Protein AF-A0A2D6TZS9-F1 (afdb_monomer_lite)

Radius of gyration: 19.13 Å; chains: 1; bounding box: 48×36×56 Å

Structure (mmCIF, N/CA/C/O backbone):
data_AF-A0A2D6TZS9-F1
#
_entry.id   AF-A0A2D6TZS9-F1
#
loop_
_atom_site.group_PDB
_atom_site.id
_atom_site.type_symbol
_atom_site.label_atom_id
_atom_site.label_alt_id
_atom_site.label_comp_id
_atom_site.label_asym_id
_atom_site.label_entity_id
_atom_site.label_seq_id
_atom_site.pdbx_PDB_ins_code
_atom_site.Cartn_x
_atom_site.Cartn_y
_atom_site.Cartn_z
_atom_site.occupancy
_atom_site.B_iso_or_equiv
_atom_site.auth_seq_id
_atom_site.auth_comp_id
_atom_site.auth_asym_id
_atom_site.auth_atom_id
_atom_site.pdbx_PDB_model_num
ATOM 1 N N . MET A 1 1 ? 27.289 -0.722 -5.732 1.00 25.80 1 MET A N 1
ATOM 2 C CA . MET A 1 1 ? 26.734 -0.656 -4.362 1.00 25.80 1 MET A CA 1
ATOM 3 C C . MET A 1 1 ? 25.225 -0.500 -4.476 1.00 25.80 1 MET A C 1
ATOM 5 O O . MET A 1 1 ? 24.745 0.605 -4.695 1.00 25.80 1 MET A O 1
ATOM 9 N N . CYS A 1 2 ? 24.493 -1.614 -4.438 1.00 36.81 2 CYS A N 1
ATOM 10 C CA . CYS A 1 2 ? 23.036 -1.625 -4.541 1.00 36.81 2 CYS A CA 1
ATOM 11 C C . CYS A 1 2 ? 22.461 -1.371 -3.143 1.00 36.81 2 CYS A C 1
ATOM 13 O O . CYS A 1 2 ? 22.482 -2.255 -2.292 1.00 36.81 2 CYS A O 1
ATOM 15 N N . PHE A 1 3 ? 22.027 -0.139 -2.887 1.00 48.44 3 PHE A N 1
ATOM 16 C CA . PHE A 1 3 ? 21.414 0.275 -1.619 1.00 48.44 3 PHE A CA 1
ATOM 17 C C . PHE A 1 3 ? 19.983 -0.290 -1.483 1.00 48.44 3 PHE A C 1
ATOM 19 O O . PHE A 1 3 ? 19.493 -0.538 -0.385 1.00 48.44 3 PHE A O 1
ATOM 26 N N . THR A 1 4 ? 19.343 -0.573 -2.618 1.00 63.69 4 THR A N 1
ATOM 27 C CA . THR A 1 4 ? 17.956 -1.029 -2.755 1.00 63.69 4 THR A CA 1
ATOM 28 C C . THR A 1 4 ? 17.671 -2.453 -2.253 1.00 63.69 4 THR A C 1
ATOM 30 O O . THR A 1 4 ? 16.699 -2.603 -1.513 1.00 63.69 4 THR A O 1
ATOM 33 N N . PRO A 1 5 ? 18.474 -3.504 -2.533 1.00 80.62 5 PRO A N 1
ATOM 34 C CA . PRO A 1 5 ? 18.094 -4.865 -2.159 1.00 80.62 5 PRO A CA 1
ATOM 35 C C . PRO A 1 5 ? 18.127 -5.070 -0.644 1.00 80.62 5 PRO A C 1
ATOM 37 O O . PRO A 1 5 ? 17.177 -5.602 -0.078 1.00 80.62 5 PRO A O 1
ATOM 40 N N . LEU A 1 6 ? 19.186 -4.602 0.029 1.00 82.94 6 LEU A N 1
ATOM 41 C CA . LEU A 1 6 ? 19.341 -4.792 1.473 1.00 82.94 6 LEU A CA 1
ATOM 42 C C . LEU A 1 6 ? 18.243 -4.065 2.263 1.00 82.94 6 LEU A C 1
ATOM 44 O O . LEU A 1 6 ? 17.698 -4.614 3.219 1.00 82.94 6 LEU A O 1
ATOM 48 N N . ILE A 1 7 ? 17.892 -2.844 1.858 1.00 82.00 7 ILE A N 1
ATOM 49 C CA . ILE A 1 7 ? 16.827 -2.077 2.515 1.00 82.00 7 ILE A CA 1
ATOM 50 C C . ILE A 1 7 ? 15.473 -2.726 2.273 1.00 82.00 7 ILE A C 1
ATOM 52 O O . ILE A 1 7 ? 14.689 -2.857 3.213 1.00 82.00 7 ILE A O 1
ATOM 56 N N . SER A 1 8 ? 15.211 -3.163 1.043 1.00 85.44 8 SER A N 1
ATOM 57 C CA . SER A 1 8 ? 13.945 -3.788 0.687 1.00 85.44 8 SER A CA 1
ATOM 58 C C . SER A 1 8 ? 13.737 -5.106 1.445 1.00 85.44 8 SER A C 1
ATOM 60 O O . SER A 1 8 ? 12.709 -5.279 2.099 1.00 85.44 8 SER A O 1
ATOM 62 N N . ILE A 1 9 ? 14.751 -5.983 1.517 1.00 90.00 9 ILE A N 1
ATOM 63 C CA . ILE A 1 9 ? 14.647 -7.224 2.307 1.00 90.00 9 ILE A CA 1
ATOM 64 C C . ILE A 1 9 ? 14.542 -6.953 3.812 1.00 90.00 9 ILE A C 1
ATOM 66 O O . ILE A 1 9 ? 13.736 -7.586 4.490 1.00 90.00 9 ILE A O 1
ATOM 70 N N . THR A 1 10 ? 15.296 -5.984 4.344 1.00 89.06 10 THR A N 1
ATOM 71 C CA . THR A 1 10 ? 15.208 -5.606 5.766 1.00 89.06 10 THR A CA 1
ATOM 72 C C . THR A 1 10 ? 13.809 -5.095 6.097 1.00 89.06 10 THR A C 1
ATOM 74 O O . THR A 1 10 ? 13.227 -5.485 7.108 1.00 89.06 10 THR A O 1
ATOM 77 N N . THR A 1 11 ? 13.238 -4.274 5.214 1.00 87.38 11 THR A N 1
ATOM 78 C CA . THR A 1 11 ? 11.870 -3.770 5.350 1.00 87.38 11 THR A CA 1
ATOM 79 C C . THR A 1 11 ? 10.867 -4.915 5.313 1.00 87.38 11 THR A C 1
ATOM 81 O O . THR A 1 11 ? 10.064 -5.030 6.233 1.00 87.38 11 THR A O 1
ATOM 84 N N . ALA A 1 12 ? 10.963 -5.816 4.331 1.00 91.75 12 ALA A N 1
ATOM 85 C CA . ALA A 1 12 ? 10.085 -6.979 4.230 1.00 91.75 12 ALA A CA 1
ATOM 86 C C . ALA A 1 12 ? 10.112 -7.835 5.510 1.00 91.75 12 ALA A C 1
ATOM 88 O O . ALA A 1 12 ? 9.059 -8.208 6.027 1.00 91.75 12 ALA A O 1
ATOM 89 N N . ILE A 1 13 ? 11.302 -8.099 6.069 1.00 94.12 13 ILE A N 1
ATOM 90 C CA . ILE A 1 13 ? 11.461 -8.849 7.328 1.00 94.12 13 ILE A CA 1
ATOM 91 C C . ILE A 1 13 ? 10.748 -8.135 8.482 1.00 94.12 13 ILE A C 1
ATOM 93 O O . ILE A 1 13 ? 9.996 -8.772 9.226 1.00 94.12 13 ILE A O 1
ATOM 97 N N . ILE A 1 14 ? 10.966 -6.824 8.632 1.00 90.69 14 ILE A N 1
ATOM 98 C CA . ILE A 1 14 ? 10.313 -6.019 9.672 1.00 90.69 14 ILE A CA 1
ATOM 99 C C . ILE A 1 14 ? 8.794 -6.088 9.504 1.00 90.69 14 ILE A C 1
ATOM 101 O O . ILE A 1 14 ? 8.086 -6.388 10.464 1.00 90.69 14 ILE A O 1
ATOM 105 N N . GLU A 1 15 ? 8.283 -5.868 8.295 1.00 91.00 15 GLU A N 1
ATOM 106 C CA . GLU A 1 15 ? 6.847 -5.861 8.018 1.00 91.00 15 GLU A CA 1
ATOM 107 C C . GLU A 1 15 ? 6.207 -7.223 8.277 1.00 91.00 15 GLU A C 1
ATOM 109 O O . GLU A 1 15 ? 5.183 -7.282 8.953 1.00 91.00 15 GLU A O 1
ATOM 114 N N . PHE A 1 16 ? 6.830 -8.330 7.867 1.00 95.94 16 PHE A N 1
ATOM 115 C CA . PHE A 1 16 ? 6.342 -9.671 8.204 1.00 95.94 16 PHE A CA 1
ATOM 116 C C . PHE A 1 16 ? 6.339 -9.927 9.716 1.00 95.94 16 PHE A C 1
ATOM 118 O O . PHE A 1 16 ? 5.374 -10.490 10.242 1.00 95.94 16 PHE A O 1
ATOM 125 N N . GLY A 1 17 ? 7.359 -9.457 10.442 1.00 95.25 17 GLY A N 1
ATOM 126 C CA . GLY A 1 17 ? 7.369 -9.482 11.907 1.00 95.25 17 GLY A CA 1
ATOM 127 C C . GLY A 1 17 ? 6.187 -8.712 12.509 1.00 95.25 17 GLY A C 1
ATOM 128 O O . GLY A 1 17 ? 5.495 -9.216 13.401 1.00 95.25 17 GLY A O 1
ATOM 129 N N . ILE A 1 18 ? 5.894 -7.526 11.970 1.00 92.06 18 ILE A N 1
ATOM 130 C CA . ILE A 1 18 ? 4.748 -6.701 12.369 1.00 92.06 18 ILE A CA 1
ATOM 131 C C . ILE A 1 18 ? 3.423 -7.403 12.043 1.00 92.06 18 ILE A C 1
ATOM 133 O O . ILE A 1 18 ? 2.533 -7.414 12.892 1.00 92.06 18 ILE A O 1
ATOM 137 N N . VAL A 1 19 ? 3.280 -8.053 10.883 1.00 96.50 19 VAL A N 1
ATOM 138 C CA . VAL A 1 19 ? 2.082 -8.845 10.540 1.00 96.50 19 VAL A CA 1
ATOM 139 C C . VAL A 1 19 ? 1.831 -9.918 11.595 1.00 96.50 19 VAL A C 1
ATOM 141 O O . VAL A 1 19 ? 0.717 -10.013 12.109 1.00 96.50 19 VAL A O 1
ATOM 144 N N . ILE A 1 20 ? 2.852 -10.700 11.961 1.00 97.12 20 ILE A N 1
ATOM 145 C CA . ILE A 1 20 ? 2.727 -11.759 12.974 1.00 97.12 20 ILE A CA 1
ATOM 146 C C . ILE A 1 20 ? 2.292 -11.166 14.320 1.00 97.12 20 ILE A C 1
ATOM 148 O O . ILE A 1 20 ? 1.389 -11.702 14.972 1.00 97.12 20 ILE A O 1
ATOM 152 N N . TYR A 1 21 ? 2.897 -10.047 14.729 1.00 94.06 21 TYR A N 1
ATOM 153 C CA . TYR A 1 21 ? 2.503 -9.327 15.940 1.00 94.06 21 TYR A CA 1
ATOM 154 C C . TYR A 1 21 ? 1.033 -8.883 15.887 1.00 94.06 21 TYR A C 1
ATOM 156 O O . TYR A 1 21 ? 0.256 -9.174 16.801 1.00 94.06 21 TYR A O 1
ATOM 164 N N . LEU A 1 22 ? 0.621 -8.228 14.799 1.00 92.38 22 LEU A N 1
ATOM 165 C CA . LEU A 1 22 ? -0.733 -7.715 14.620 1.00 92.38 22 LEU A CA 1
ATOM 166 C C . LEU A 1 22 ? -1.773 -8.839 14.571 1.00 92.38 22 LEU A C 1
ATOM 168 O O . LEU A 1 22 ? -2.823 -8.707 15.195 1.00 92.38 22 LEU A O 1
ATOM 172 N N . LEU A 1 23 ? -1.490 -9.960 13.902 1.00 95.62 23 LEU A N 1
ATOM 173 C CA . LEU A 1 23 ? -2.385 -11.123 13.866 1.00 95.62 23 LEU A CA 1
ATOM 174 C C . LEU A 1 23 ? -2.646 -11.685 15.268 1.00 95.62 23 LEU A C 1
ATOM 176 O O . LEU A 1 23 ? -3.788 -12.006 15.594 1.00 95.62 23 LEU A O 1
ATOM 180 N N . LYS A 1 24 ? -1.617 -11.750 16.123 1.00 95.25 24 LYS A N 1
ATOM 181 C CA . LYS A 1 24 ? -1.763 -12.177 17.526 1.00 95.25 24 LYS A CA 1
ATOM 182 C C . LYS A 1 24 ? -2.490 -11.134 18.375 1.00 95.25 24 LYS A C 1
ATOM 184 O O . LYS A 1 24 ? -3.226 -11.483 19.298 1.00 95.25 24 LYS A O 1
ATOM 189 N N . ARG A 1 25 ? -2.278 -9.846 18.091 1.00 90.88 25 ARG A N 1
ATOM 190 C CA . ARG A 1 25 ? -2.821 -8.744 18.893 1.00 90.88 25 ARG A CA 1
ATOM 191 C C . ARG A 1 25 ? -4.269 -8.403 18.542 1.00 90.88 25 ARG A C 1
ATOM 193 O O . ARG A 1 25 ? -5.024 -7.993 19.424 1.00 90.88 25 ARG A O 1
ATOM 200 N N . ILE A 1 26 ? -4.684 -8.527 17.283 1.00 92.50 26 ILE A N 1
ATOM 201 C CA . ILE A 1 26 ? -5.982 -8.044 16.799 1.00 92.50 26 ILE A CA 1
ATOM 202 C C . ILE A 1 26 ? -7.143 -8.938 17.248 1.00 92.50 26 ILE A C 1
ATOM 204 O O . ILE A 1 26 ? -7.351 -10.033 16.739 1.00 92.50 26 ILE A O 1
ATOM 208 N N . LYS A 1 27 ? -7.968 -8.420 18.167 1.00 90.75 27 LYS A N 1
ATOM 209 C CA . LYS A 1 27 ? -9.202 -9.079 18.628 1.00 90.75 27 LYS A CA 1
ATOM 210 C C . LYS A 1 27 ? -10.454 -8.596 17.887 1.00 90.75 27 LYS A C 1
ATOM 212 O O . LYS A 1 27 ? -11.373 -9.378 17.654 1.00 90.75 27 LYS A O 1
ATOM 217 N N . ASP A 1 28 ? -10.513 -7.313 17.514 1.00 86.94 28 ASP A N 1
ATOM 218 C CA . ASP A 1 28 ? -11.673 -6.739 16.814 1.00 86.94 28 ASP A CA 1
ATOM 219 C C . ASP A 1 28 ? -11.658 -7.122 15.325 1.00 86.94 28 ASP A C 1
ATOM 221 O O . ASP A 1 28 ? -10.649 -6.945 14.641 1.00 86.94 28 ASP A O 1
ATOM 225 N N . LYS A 1 29 ? -12.789 -7.631 14.814 1.00 89.50 29 LYS A N 1
ATOM 226 C CA . LYS A 1 29 ? -12.930 -8.060 13.413 1.00 89.50 29 LYS A CA 1
ATOM 227 C C . LYS A 1 29 ? -12.684 -6.920 12.423 1.00 89.50 29 LYS A C 1
ATOM 229 O O . LYS A 1 29 ? -12.142 -7.185 11.358 1.00 89.50 29 LYS A O 1
ATOM 234 N N . ARG A 1 30 ? -13.005 -5.676 12.793 1.00 87.81 30 ARG A N 1
ATOM 235 C CA . ARG A 1 30 ? -12.827 -4.486 11.940 1.00 87.81 30 ARG A CA 1
ATOM 236 C C . ARG A 1 30 ? -11.376 -4.174 11.596 1.00 87.81 30 ARG A C 1
ATOM 238 O O . ARG A 1 30 ? -11.096 -3.562 10.579 1.00 87.81 30 ARG A O 1
ATOM 245 N N . LEU A 1 31 ? -10.448 -4.567 12.463 1.00 89.31 31 LEU A N 1
ATOM 246 C CA . LEU A 1 31 ? -9.029 -4.263 12.288 1.00 89.31 31 LEU A CA 1
ATOM 247 C C . LEU A 1 31 ? -8.286 -5.375 11.542 1.00 89.31 31 LEU A C 1
ATOM 249 O O . LEU A 1 31 ? -7.113 -5.215 11.228 1.00 89.31 31 LEU A O 1
ATOM 253 N N . ARG A 1 32 ? -8.943 -6.504 11.241 1.00 92.31 32 ARG A N 1
ATOM 254 C CA . ARG A 1 32 ? -8.296 -7.679 10.627 1.00 92.31 32 ARG A CA 1
ATOM 255 C C . ARG A 1 32 ? -7.745 -7.423 9.228 1.00 92.31 32 ARG A C 1
ATOM 257 O O . ARG A 1 32 ? -6.906 -8.191 8.774 1.00 92.31 32 ARG A O 1
ATOM 264 N N . ILE A 1 33 ? -8.187 -6.355 8.571 1.00 93.50 33 ILE A N 1
ATOM 265 C CA . ILE A 1 33 ? -7.666 -5.949 7.267 1.00 93.50 33 ILE A CA 1
ATOM 266 C C . ILE A 1 33 ? -6.287 -5.275 7.363 1.00 93.50 33 ILE A C 1
ATOM 268 O O . ILE A 1 33 ? -5.525 -5.315 6.404 1.00 93.50 33 ILE A O 1
ATOM 272 N N . ILE A 1 34 ? -5.921 -4.719 8.526 1.00 91.81 34 ILE A N 1
ATOM 273 C CA . ILE A 1 34 ? -4.638 -4.029 8.732 1.00 91.81 34 ILE A CA 1
ATOM 274 C C . ILE A 1 34 ? -3.438 -4.979 8.550 1.00 91.81 34 ILE A C 1
ATOM 276 O O . ILE A 1 34 ? -2.553 -4.638 7.770 1.00 91.81 34 ILE A O 1
ATOM 280 N N . PRO A 1 35 ? -3.389 -6.179 9.172 1.00 95.12 35 PRO A N 1
ATOM 281 C CA . PRO A 1 35 ? -2.328 -7.148 8.900 1.00 95.12 35 PRO A CA 1
ATOM 282 C C . PRO A 1 35 ? -2.227 -7.531 7.426 1.00 95.12 35 PRO A C 1
ATOM 284 O O . PRO A 1 35 ? -1.124 -7.724 6.938 1.00 95.12 35 PRO A O 1
ATOM 287 N N . LEU A 1 36 ? -3.357 -7.638 6.715 1.00 95.56 36 LEU A N 1
ATOM 288 C CA . LEU A 1 36 ? -3.348 -7.963 5.288 1.00 95.56 36 LEU A CA 1
ATOM 289 C C . LEU A 1 36 ? -2.733 -6.825 4.466 1.00 95.56 36 LEU A C 1
ATOM 291 O O . LEU A 1 36 ? -1.946 -7.083 3.564 1.00 95.56 36 LEU A O 1
ATOM 295 N N . PHE A 1 37 ? -3.055 -5.575 4.803 1.00 92.38 37 PHE A N 1
ATOM 296 C CA . PHE A 1 37 ? -2.452 -4.403 4.174 1.00 92.38 37 PHE A CA 1
ATOM 297 C C . PHE A 1 37 ? -0.933 -4.369 4.395 1.00 92.38 37 PHE A C 1
ATOM 299 O O . PHE A 1 37 ? -0.182 -4.259 3.432 1.00 92.38 37 PHE A O 1
ATOM 306 N N . VAL A 1 38 ? -0.478 -4.560 5.640 1.00 92.94 38 VAL A N 1
ATOM 307 C CA . VAL A 1 38 ? 0.956 -4.625 5.980 1.00 92.94 38 VAL A CA 1
ATOM 308 C C . VAL A 1 38 ? 1.645 -5.819 5.310 1.00 92.94 38 VAL A C 1
ATOM 310 O O . VAL A 1 38 ? 2.775 -5.703 4.849 1.00 92.94 38 VAL A O 1
ATOM 313 N N . LEU A 1 39 ? 0.961 -6.958 5.184 1.00 95.88 39 LEU A N 1
ATOM 314 C CA . LEU A 1 39 ? 1.483 -8.119 4.466 1.00 95.88 39 LEU A CA 1
ATOM 315 C C . LEU A 1 39 ? 1.711 -7.809 2.985 1.00 95.88 39 LEU A C 1
ATOM 317 O O . LEU A 1 39 ? 2.740 -8.202 2.446 1.00 95.88 39 LEU A O 1
ATOM 321 N N . LEU A 1 40 ? 0.777 -7.110 2.329 1.00 94.38 40 LEU A N 1
ATOM 322 C CA . LEU A 1 40 ? 0.965 -6.697 0.938 1.00 94.38 40 LEU A CA 1
ATOM 323 C C . LEU A 1 40 ? 2.121 -5.707 0.792 1.00 94.38 40 LEU A C 1
ATOM 325 O O . LEU A 1 40 ? 2.872 -5.817 -0.171 1.00 94.38 40 LEU A O 1
ATOM 329 N N . LEU A 1 41 ? 2.307 -4.789 1.743 1.00 90.75 41 LEU A N 1
ATOM 330 C CA . LEU A 1 41 ? 3.485 -3.917 1.754 1.00 90.75 41 LEU A CA 1
ATOM 331 C C . LEU A 1 41 ? 4.780 -4.744 1.829 1.00 90.75 41 LEU A C 1
ATOM 333 O O . LEU A 1 41 ? 5.628 -4.605 0.948 1.00 90.75 41 LEU A O 1
ATOM 337 N N . GLY A 1 42 ? 4.866 -5.700 2.759 1.00 93.31 42 GLY A N 1
ATOM 338 C CA . GLY A 1 42 ? 6.040 -6.570 2.898 1.00 93.31 42 GLY A CA 1
ATOM 339 C C . GLY A 1 42 ? 6.288 -7.461 1.680 1.00 93.31 42 GLY A C 1
ATOM 340 O O . GLY A 1 42 ? 7.429 -7.644 1.259 1.00 93.31 42 GLY A O 1
ATOM 341 N N . LEU A 1 43 ? 5.225 -7.983 1.059 1.00 95.00 43 LEU A N 1
ATOM 342 C CA . LEU A 1 43 ? 5.325 -8.743 -0.189 1.00 95.00 43 LEU A CA 1
ATOM 343 C C . LEU A 1 43 ? 5.803 -7.869 -1.347 1.00 95.00 43 LEU A C 1
ATOM 345 O O . LEU A 1 43 ? 6.610 -8.327 -2.150 1.00 95.00 43 LEU A O 1
ATOM 349 N N . TYR A 1 44 ? 5.346 -6.621 -1.426 1.00 91.38 44 TYR A N 1
ATOM 350 C CA . TYR A 1 44 ? 5.819 -5.680 -2.432 1.00 91.38 44 TYR A CA 1
ATOM 351 C C . TYR A 1 44 ? 7.327 -5.429 -2.274 1.00 91.38 44 TYR A C 1
ATOM 353 O O . TYR A 1 44 ? 8.070 -5.569 -3.246 1.00 91.38 44 TYR A O 1
ATOM 361 N N . GLN A 1 45 ? 7.809 -5.206 -1.047 1.00 91.38 45 GLN A N 1
ATOM 362 C CA . GLN A 1 45 ? 9.247 -5.103 -0.771 1.00 91.38 45 GLN A CA 1
ATOM 363 C C . GLN A 1 45 ? 10.003 -6.373 -1.180 1.00 91.38 45 GLN A C 1
ATOM 365 O O . GLN A 1 45 ? 11.003 -6.336 -1.890 1.00 91.38 45 GLN A O 1
ATOM 370 N N . LEU A 1 46 ? 9.476 -7.543 -0.836 1.00 93.06 46 LEU A N 1
ATOM 371 C CA . LEU A 1 46 ? 10.099 -8.797 -1.241 1.00 93.06 46 LEU A CA 1
ATOM 372 C C . LEU A 1 46 ? 10.202 -8.932 -2.774 1.00 93.06 46 LEU A C 1
ATOM 374 O O . LEU A 1 46 ? 11.225 -9.393 -3.284 1.00 93.06 46 LEU A O 1
ATOM 378 N N . THR A 1 47 ? 9.180 -8.496 -3.521 1.00 92.25 47 THR A N 1
ATOM 379 C CA . THR A 1 47 ? 9.222 -8.510 -4.993 1.00 92.25 47 THR A CA 1
ATOM 380 C C . THR A 1 47 ? 10.262 -7.549 -5.562 1.00 92.25 47 THR A C 1
ATOM 382 O O . THR A 1 47 ? 10.903 -7.884 -6.555 1.00 92.25 47 THR A O 1
ATOM 385 N N . GLU A 1 48 ? 10.484 -6.397 -4.927 1.00 87.50 48 GLU A N 1
ATOM 386 C CA . GLU A 1 48 ? 11.529 -5.446 -5.312 1.00 87.50 48 GLU A CA 1
ATOM 387 C C . GLU A 1 48 ? 12.933 -6.026 -5.090 1.00 87.50 48 GLU A C 1
ATOM 389 O O . GLU A 1 48 ? 13.781 -5.965 -5.984 1.00 87.50 48 GLU A O 1
ATOM 394 N N . PHE A 1 49 ? 13.166 -6.662 -3.938 1.00 91.00 49 PHE A N 1
ATOM 395 C CA . PHE A 1 49 ? 14.418 -7.365 -3.657 1.00 91.00 49 PHE A CA 1
ATOM 396 C C . PHE A 1 49 ? 14.729 -8.426 -4.720 1.00 91.00 49 PHE A C 1
ATOM 398 O O . PHE A 1 49 ? 15.832 -8.451 -5.276 1.00 91.00 49 PHE A O 1
ATOM 405 N N . PHE A 1 50 ? 13.761 -9.292 -5.025 1.00 92.62 50 PHE A N 1
ATOM 406 C CA . PHE A 1 50 ? 13.966 -10.357 -6.001 1.00 92.62 50 PHE A CA 1
ATOM 407 C C . PHE A 1 50 ? 14.085 -9.848 -7.436 1.00 92.62 50 PHE A C 1
ATOM 409 O O . PHE A 1 50 ? 14.857 -10.408 -8.207 1.00 92.62 50 PHE A O 1
ATOM 416 N N . LEU A 1 51 ? 13.397 -8.764 -7.794 1.00 89.50 51 LEU A N 1
ATOM 417 C CA . LEU A 1 51 ? 13.584 -8.107 -9.087 1.00 89.50 51 LEU A CA 1
ATOM 418 C C . LEU A 1 51 ? 15.027 -7.621 -9.272 1.00 89.50 51 LEU A C 1
ATOM 420 O O . LEU A 1 51 ? 15.562 -7.697 -10.370 1.00 89.50 51 LEU A O 1
ATOM 424 N N . CYS A 1 52 ? 15.663 -7.134 -8.207 1.00 87.88 52 CYS A N 1
ATOM 425 C CA . CYS A 1 52 ? 17.042 -6.650 -8.252 1.00 87.88 52 CYS A CA 1
ATOM 426 C C . CYS A 1 52 ? 18.107 -7.751 -8.152 1.00 87.88 52 CYS A C 1
ATOM 428 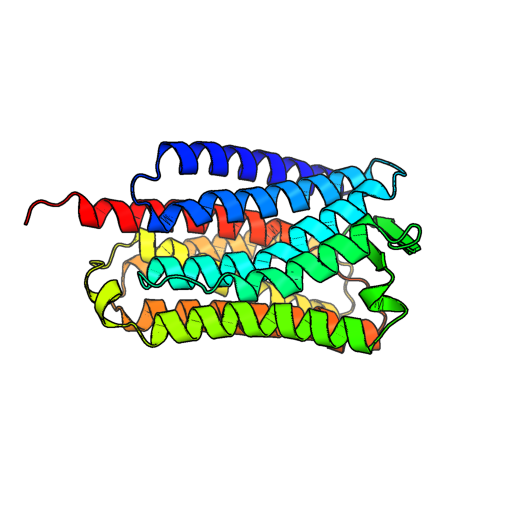O O . CYS A 1 52 ? 19.276 -7.480 -8.421 1.00 87.88 52 CYS A O 1
ATOM 430 N N . THR A 1 53 ? 17.744 -8.952 -7.704 1.00 91.19 53 THR A N 1
ATOM 431 C CA . THR A 1 53 ? 18.696 -10.048 -7.443 1.00 91.19 53 THR A CA 1
ATOM 432 C C . THR A 1 53 ? 18.510 -11.246 -8.365 1.00 91.19 53 THR A C 1
ATOM 434 O O . THR A 1 53 ? 19.357 -12.135 -8.377 1.00 91.19 53 THR A O 1
ATOM 437 N N . SER A 1 54 ? 17.428 -11.280 -9.142 1.00 90.31 54 SER A N 1
ATOM 438 C CA . SER A 1 54 ? 17.133 -12.356 -10.081 1.00 90.31 54 SER A CA 1
ATOM 439 C C . SER A 1 54 ? 16.696 -11.804 -11.432 1.00 90.31 54 SER A C 1
ATOM 441 O O . SER A 1 54 ? 15.982 -10.807 -11.504 1.00 90.31 54 SER A O 1
ATOM 443 N N . ASP A 1 55 ? 17.042 -12.516 -12.501 1.00 86.38 55 ASP A N 1
ATOM 444 C CA . ASP A 1 55 ? 16.701 -12.135 -13.879 1.00 86.38 55 ASP A CA 1
ATOM 445 C C . ASP A 1 55 ? 15.287 -12.588 -14.299 1.00 86.38 55 ASP A C 1
ATOM 447 O O . ASP A 1 55 ? 14.977 -12.726 -15.483 1.00 86.38 55 ASP A O 1
ATOM 451 N N . ASN A 1 56 ? 14.401 -12.868 -13.336 1.00 89.94 56 ASN A N 1
ATOM 452 C CA . ASN A 1 56 ? 13.084 -13.436 -13.609 1.00 89.94 56 ASN A CA 1
ATOM 453 C C . ASN A 1 56 ? 11.983 -12.362 -13.664 1.00 89.94 56 ASN A C 1
ATOM 455 O O . ASN A 1 56 ? 11.664 -11.714 -12.664 1.00 89.94 56 ASN A O 1
ATOM 459 N N . TYR A 1 57 ? 11.305 -12.261 -14.811 1.00 88.81 57 TYR A N 1
ATOM 460 C CA . TYR A 1 57 ? 10.150 -11.377 -15.033 1.00 88.81 57 TYR A CA 1
ATOM 461 C C . TYR A 1 57 ? 8.913 -11.697 -14.169 1.00 88.81 57 TYR A C 1
ATOM 463 O O . TYR A 1 57 ? 7.952 -10.921 -14.152 1.00 88.81 57 TYR A O 1
ATOM 471 N N . LEU A 1 58 ? 8.913 -12.812 -13.434 1.00 92.69 58 LEU A N 1
ATOM 472 C CA . LEU A 1 58 ? 7.868 -13.165 -12.472 1.00 92.69 58 LEU A CA 1
ATOM 473 C C . LEU A 1 58 ? 7.734 -12.117 -11.355 1.00 92.69 58 LEU A C 1
ATOM 475 O O . LEU A 1 58 ? 6.620 -11.736 -10.999 1.00 92.69 58 LEU A O 1
ATOM 479 N N . TRP A 1 59 ? 8.847 -11.620 -10.815 1.00 92.31 59 TRP A N 1
ATOM 480 C CA . TRP A 1 59 ? 8.845 -10.703 -9.671 1.00 92.31 59 TRP A CA 1
ATOM 481 C C . TRP A 1 59 ? 8.216 -9.337 -9.955 1.00 92.31 59 TRP A C 1
ATOM 483 O O . TRP A 1 59 ? 7.326 -8.954 -9.197 1.00 92.31 59 TRP A O 1
ATOM 493 N N . PRO A 1 60 ? 8.552 -8.625 -11.051 1.00 89.06 60 PRO A N 1
ATOM 494 C CA . PRO A 1 60 ? 7.838 -7.397 -11.413 1.00 89.06 60 PRO A CA 1
ATOM 495 C C . PRO A 1 60 ? 6.339 -7.624 -11.650 1.00 89.06 60 PRO A C 1
ATOM 497 O O . PRO A 1 60 ? 5.524 -6.751 -11.348 1.00 89.06 60 PRO A O 1
ATOM 500 N N . ARG A 1 61 ? 5.950 -8.800 -12.163 1.00 93.38 61 ARG A N 1
ATOM 501 C CA . ARG A 1 61 ? 4.538 -9.165 -12.349 1.00 93.38 61 ARG A CA 1
ATOM 502 C C . ARG A 1 61 ? 3.825 -9.341 -11.007 1.00 93.38 61 ARG A C 1
ATOM 504 O O . ARG A 1 61 ? 2.744 -8.788 -10.821 1.00 93.38 61 ARG A O 1
ATOM 511 N N . LEU A 1 62 ? 4.435 -10.059 -10.065 1.00 94.38 62 LEU A N 1
ATOM 512 C CA . LEU A 1 62 ? 3.912 -10.211 -8.705 1.00 94.38 62 LEU A CA 1
ATOM 513 C C . LEU A 1 62 ? 3.848 -8.869 -7.970 1.00 94.38 62 LEU A C 1
ATOM 515 O O . LEU A 1 62 ? 2.831 -8.576 -7.346 1.00 94.38 62 LEU A O 1
ATOM 519 N N . GLY A 1 63 ? 4.874 -8.026 -8.108 1.00 91.19 63 GLY A N 1
ATOM 520 C CA . GLY A 1 63 ? 4.887 -6.676 -7.545 1.00 91.19 63 GLY A CA 1
ATOM 521 C C . GLY A 1 63 ? 3.709 -5.839 -8.043 1.00 91.19 63 GLY A C 1
ATOM 522 O O . GLY A 1 63 ? 2.993 -5.247 -7.238 1.00 91.19 63 GLY A O 1
ATOM 523 N N . PHE A 1 64 ? 3.422 -5.875 -9.352 1.00 90.69 64 PHE A N 1
ATOM 524 C CA . PHE A 1 64 ? 2.244 -5.213 -9.924 1.00 90.69 64 PHE A CA 1
ATOM 525 C C . PHE A 1 64 ? 0.923 -5.753 -9.352 1.00 90.69 64 PHE A C 1
ATOM 527 O O . PHE A 1 64 ? 0.038 -4.968 -9.014 1.00 90.69 64 PHE A O 1
ATOM 534 N N . ILE A 1 65 ? 0.781 -7.075 -9.209 1.00 95.31 65 ILE A N 1
ATOM 535 C CA . ILE A 1 65 ? -0.422 -7.717 -8.645 1.00 95.31 65 ILE A CA 1
ATOM 536 C C . ILE A 1 65 ? -0.656 -7.263 -7.201 1.00 95.31 65 ILE A C 1
ATOM 538 O O .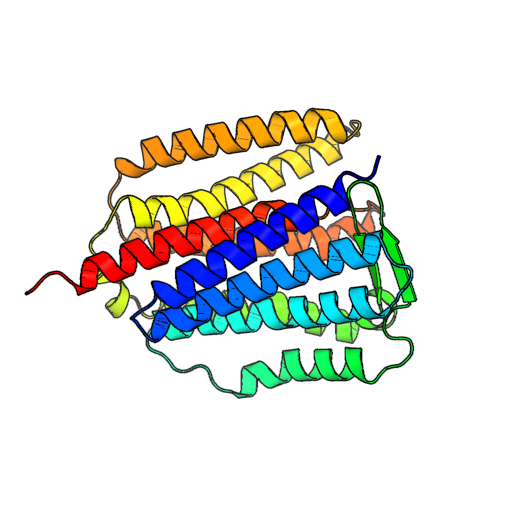 ILE A 1 65 ? -1.761 -6.844 -6.852 1.00 95.31 65 ILE A O 1
ATOM 542 N N . VAL A 1 66 ? 0.388 -7.315 -6.373 1.00 93.94 66 VAL A N 1
ATOM 543 C CA . VAL A 1 66 ? 0.341 -6.893 -4.969 1.00 93.94 66 VAL A CA 1
ATOM 544 C C . VAL A 1 66 ? -0.024 -5.411 -4.872 1.00 93.94 66 VAL A C 1
ATOM 546 O O . VAL A 1 66 ? -0.942 -5.042 -4.138 1.00 93.94 66 VAL A O 1
ATOM 549 N N . TYR A 1 67 ? 0.632 -4.571 -5.671 1.00 88.44 67 TYR A N 1
ATOM 550 C CA . TYR A 1 67 ? 0.396 -3.131 -5.714 1.00 88.44 67 TYR A CA 1
ATOM 551 C C . TYR A 1 67 ? -1.035 -2.775 -6.152 1.00 88.44 67 TYR A C 1
ATOM 553 O O . TYR A 1 67 ? -1.674 -1.902 -5.564 1.00 88.44 67 TYR A O 1
ATOM 561 N N . THR A 1 68 ? -1.584 -3.508 -7.123 1.00 93.00 68 THR A N 1
ATOM 562 C CA . THR A 1 68 ? -2.946 -3.311 -7.647 1.00 93.00 68 THR A CA 1
ATOM 563 C C . THR A 1 68 ? -4.029 -3.499 -6.575 1.00 93.00 68 THR A C 1
ATOM 565 O O . THR A 1 68 ? -5.085 -2.863 -6.642 1.00 93.00 68 THR A O 1
ATOM 568 N N . LEU A 1 69 ? -3.780 -4.346 -5.570 1.00 95.44 69 LEU A N 1
ATOM 569 C CA . LEU A 1 69 ? -4.725 -4.643 -4.487 1.00 95.44 69 LEU A CA 1
ATOM 570 C C . LEU A 1 69 ? -4.750 -3.580 -3.378 1.00 95.44 69 LEU A C 1
ATOM 572 O O . LEU A 1 69 ? -5.751 -3.470 -2.666 1.00 95.44 69 LEU A O 1
ATOM 576 N N . LEU A 1 70 ? -3.690 -2.784 -3.216 1.00 90.50 70 LEU A N 1
ATOM 577 C CA . LEU A 1 70 ? -3.576 -1.831 -2.104 1.00 90.50 70 LEU A CA 1
ATOM 578 C C . LEU A 1 70 ? -4.728 -0.804 -2.037 1.00 90.50 70 LEU A C 1
ATOM 580 O O . LEU A 1 70 ? -5.270 -0.623 -0.943 1.00 90.50 70 LEU A O 1
ATOM 584 N N . PRO A 1 71 ? -5.186 -0.176 -3.143 1.00 90.75 71 PRO A N 1
ATOM 585 C CA . PRO A 1 71 ? -6.245 0.837 -3.079 1.00 90.75 71 PRO A CA 1
ATOM 586 C C . PRO A 1 71 ? -7.585 0.288 -2.575 1.00 90.75 71 PRO A C 1
ATOM 588 O O . PRO A 1 71 ? -8.250 0.927 -1.757 1.00 90.75 71 PRO A O 1
ATOM 591 N N . VAL A 1 72 ? -7.973 -0.919 -3.012 1.00 95.38 72 VAL A N 1
ATOM 592 C CA . VAL A 1 72 ? -9.232 -1.546 -2.572 1.00 95.38 72 VAL A CA 1
ATOM 593 C C . VAL A 1 72 ? -9.154 -2.015 -1.122 1.00 95.38 72 VAL A C 1
ATOM 595 O O . VAL A 1 72 ? -10.138 -1.899 -0.395 1.00 95.38 72 VAL A O 1
ATOM 598 N N . LEU A 1 73 ? -7.984 -2.466 -0.658 1.00 93.88 73 LEU A N 1
ATOM 599 C CA . LEU A 1 73 ? -7.781 -2.770 0.759 1.00 93.88 73 LEU A CA 1
ATOM 600 C C . LEU A 1 73 ? -7.813 -1.510 1.630 1.00 93.88 73 LEU A C 1
ATOM 602 O O . LEU A 1 73 ? -8.385 -1.545 2.718 1.00 93.88 73 LEU A O 1
ATOM 606 N N . GLY A 1 74 ? -7.265 -0.392 1.148 1.00 90.62 74 GLY A N 1
ATOM 607 C CA . GLY A 1 74 ? -7.379 0.905 1.818 1.00 90.62 74 GLY A CA 1
ATOM 608 C C . GLY A 1 74 ? -8.837 1.358 1.949 1.00 90.62 74 GLY A C 1
ATOM 609 O O . GLY A 1 74 ? -9.283 1.748 3.027 1.00 90.62 74 GLY A O 1
ATOM 610 N N . MET A 1 75 ? -9.624 1.218 0.880 1.00 92.75 75 MET A N 1
ATOM 611 C CA . MET A 1 75 ? -11.067 1.478 0.912 1.00 92.75 75 MET A CA 1
ATOM 612 C C . MET A 1 75 ? -11.798 0.546 1.892 1.00 92.75 75 MET A C 1
ATOM 614 O O . MET A 1 75 ? -12.599 1.018 2.700 1.00 92.75 75 MET A O 1
ATOM 618 N N . GLN A 1 76 ? -11.498 -0.758 1.866 1.00 94.94 76 GLN A N 1
ATOM 619 C CA . GLN A 1 76 ? -12.051 -1.752 2.792 1.00 94.94 76 GLN A CA 1
ATOM 620 C C . GLN A 1 76 ? -11.750 -1.395 4.253 1.00 94.94 76 GLN A C 1
ATOM 622 O O . GLN A 1 76 ? -12.651 -1.458 5.085 1.00 94.94 76 GLN A O 1
ATOM 627 N N . LEU A 1 77 ? -10.524 -0.953 4.559 1.00 90.25 77 LEU A N 1
ATOM 628 C CA . LEU A 1 77 ? -10.148 -0.477 5.890 1.00 90.25 77 LEU A CA 1
ATOM 629 C C . LEU A 1 77 ? -11.052 0.662 6.356 1.00 90.25 77 LEU A C 1
ATOM 631 O O . LEU A 1 77 ? -11.593 0.601 7.459 1.00 90.25 77 LEU A O 1
ATOM 635 N N . PHE A 1 78 ? -11.264 1.678 5.524 1.00 89.19 78 PHE A N 1
ATOM 636 C CA . PHE A 1 78 ? -12.137 2.789 5.894 1.00 89.19 78 PHE A CA 1
ATOM 637 C C . PHE A 1 78 ? -13.595 2.358 6.086 1.00 89.19 78 PHE A C 1
ATOM 639 O O . PHE A 1 78 ? -14.246 2.807 7.029 1.00 89.19 78 PHE A O 1
ATOM 646 N N . TYR A 1 79 ? -14.090 1.429 5.268 1.00 92.81 79 TYR A N 1
ATOM 647 C CA . TYR A 1 79 ? -15.416 0.836 5.441 1.00 92.81 79 TYR A CA 1
ATOM 648 C C . TYR A 1 79 ? -15.555 0.071 6.761 1.00 92.81 79 TYR A C 1
ATOM 650 O O . TYR A 1 79 ? -16.521 0.293 7.497 1.00 92.81 79 TYR A O 1
ATOM 658 N N . ASP A 1 80 ? -14.582 -0.777 7.093 1.00 90.81 80 ASP A N 1
ATOM 659 C CA . ASP A 1 80 ? -14.581 -1.563 8.326 1.00 90.81 80 ASP A CA 1
ATOM 660 C C . ASP A 1 80 ? -14.502 -0.663 9.568 1.00 90.81 80 ASP A C 1
ATOM 662 O O . ASP A 1 80 ? -15.204 -0.895 10.560 1.00 90.81 80 ASP A O 1
ATOM 666 N N . LEU A 1 81 ? -13.713 0.415 9.506 1.00 85.12 81 LEU A N 1
ATOM 667 C CA . LEU A 1 81 ? -13.655 1.434 10.558 1.00 85.12 81 LEU A CA 1
ATOM 668 C C . LEU A 1 81 ? -14.987 2.178 10.726 1.00 85.12 81 LEU A C 1
ATOM 670 O O . LEU A 1 81 ? -15.371 2.495 11.853 1.00 85.12 81 LEU A O 1
ATOM 674 N N . SER A 1 82 ? -15.734 2.375 9.639 1.00 87.75 82 SER A N 1
ATOM 675 C CA . SER A 1 82 ? -17.105 2.898 9.651 1.00 87.75 82 SER A CA 1
ATOM 676 C C . SER A 1 82 ? -18.185 1.856 9.967 1.00 87.75 82 SER A C 1
ATOM 678 O O . SER A 1 82 ? -19.366 2.170 9.849 1.00 87.75 82 SER A O 1
ATOM 680 N N . ASN A 1 83 ? -17.845 0.612 10.337 1.00 89.06 83 ASN A N 1
ATOM 681 C CA . ASN A 1 83 ? -18.826 -0.476 10.511 1.00 89.06 83 ASN A CA 1
ATOM 682 C C . ASN A 1 83 ? -19.723 -0.717 9.271 1.00 89.06 83 ASN A C 1
ATOM 684 O O . ASN A 1 83 ? -20.852 -1.198 9.397 1.00 89.06 83 ASN A O 1
ATOM 688 N N . LYS A 1 84 ? -19.254 -0.384 8.066 1.00 91.56 84 LYS A N 1
ATOM 689 C CA . LYS A 1 84 ? -19.989 -0.584 6.811 1.00 91.56 84 LYS A CA 1
ATOM 690 C C . LYS A 1 84 ? -19.389 -1.743 6.033 1.00 91.56 84 LYS A C 1
ATOM 692 O O . LYS A 1 84 ? -18.210 -2.046 6.146 1.00 91.56 84 LYS A O 1
ATOM 697 N N . LYS A 1 85 ? -20.213 -2.389 5.209 1.00 93.94 85 LYS A N 1
ATOM 698 C CA . LYS A 1 85 ? -19.761 -3.451 4.306 1.00 93.94 85 LYS A CA 1
ATOM 699 C C . LYS A 1 85 ? -19.431 -2.853 2.944 1.00 93.94 85 LYS A C 1
ATOM 701 O O . LYS A 1 85 ? -20.267 -2.156 2.369 1.00 93.94 85 LYS A O 1
ATOM 706 N N . LEU A 1 86 ? -18.235 -3.133 2.439 1.00 95.44 86 LEU A N 1
ATOM 707 C CA . LEU A 1 86 ? -17.855 -2.789 1.074 1.00 95.44 86 LEU A CA 1
ATOM 708 C C . LEU A 1 86 ? -18.601 -3.700 0.093 1.00 95.44 86 LEU A C 1
ATOM 710 O O . LEU A 1 86 ? -18.706 -4.911 0.306 1.00 95.44 86 LEU A O 1
ATOM 714 N N . ASN A 1 87 ? -19.124 -3.126 -0.989 1.00 95.88 87 ASN A N 1
ATOM 715 C CA . ASN A 1 87 ? -19.720 -3.927 -2.051 1.00 95.88 87 ASN A CA 1
ATOM 716 C C . ASN A 1 87 ? -18.616 -4.715 -2.777 1.00 95.88 87 ASN A C 1
ATOM 718 O O . ASN A 1 87 ? -17.611 -4.143 -3.197 1.00 95.88 87 ASN A O 1
ATOM 722 N N . LYS A 1 88 ? -18.822 -6.022 -2.970 1.00 95.69 88 LYS A N 1
ATOM 723 C CA . LYS A 1 88 ? -17.853 -6.903 -3.635 1.00 95.69 88 LYS A CA 1
ATOM 724 C C . LYS A 1 88 ? -17.516 -6.455 -5.060 1.00 95.69 88 LYS A C 1
ATOM 726 O O . LYS A 1 88 ? -16.433 -6.770 -5.537 1.00 95.69 88 LYS A O 1
ATOM 731 N N . ILE A 1 89 ? -18.396 -5.688 -5.710 1.00 96.38 89 ILE A N 1
ATOM 732 C CA . ILE A 1 89 ? -18.151 -5.161 -7.057 1.00 96.38 89 ILE A CA 1
ATOM 733 C C . ILE A 1 89 ? -16.883 -4.304 -7.141 1.00 96.38 89 ILE A C 1
ATOM 735 O O . ILE A 1 89 ? -16.213 -4.336 -8.161 1.00 96.38 89 ILE A O 1
ATOM 739 N N . PHE A 1 90 ? -16.485 -3.609 -6.069 1.00 95.25 90 PHE A N 1
ATOM 740 C CA . PHE A 1 90 ? -15.264 -2.796 -6.092 1.00 95.25 90 PHE A CA 1
ATOM 741 C C . PHE A 1 90 ? -13.998 -3.641 -6.293 1.00 95.25 90 PHE A C 1
ATOM 743 O O . PHE A 1 90 ? -13.019 -3.141 -6.840 1.00 95.25 90 PHE A O 1
ATOM 750 N N . TYR A 1 91 ? -14.023 -4.929 -5.938 1.00 96.31 91 TYR A N 1
ATOM 751 C CA . TYR A 1 91 ? -12.909 -5.847 -6.184 1.00 96.31 91 TYR A CA 1
ATOM 752 C C . TYR A 1 91 ? -12.797 -6.295 -7.648 1.00 96.31 91 TYR A C 1
ATOM 754 O O . TYR A 1 91 ? -11.765 -6.853 -8.013 1.00 96.31 91 TYR A O 1
ATOM 762 N N . SER A 1 92 ? -13.804 -6.052 -8.499 1.00 96.31 92 SER A N 1
ATOM 763 C CA . SER A 1 92 ? -13.746 -6.476 -9.904 1.00 96.31 92 SER A CA 1
ATOM 764 C C . SER A 1 92 ? -12.669 -5.728 -10.692 1.00 96.31 92 SER A C 1
ATOM 766 O O . SER A 1 92 ? -11.987 -6.342 -11.507 1.00 96.31 92 SER A O 1
ATOM 768 N N . ILE A 1 93 ? -12.465 -4.434 -10.413 1.00 95.38 93 ILE A N 1
ATOM 769 C CA . ILE A 1 93 ? -11.463 -3.608 -11.100 1.00 95.38 93 ILE A CA 1
ATOM 770 C C . ILE A 1 93 ? -10.035 -4.116 -10.847 1.00 95.38 93 ILE A C 1
ATOM 772 O O . ILE A 1 93 ? -9.358 -4.454 -11.819 1.00 95.38 93 ILE A O 1
ATOM 776 N N . PRO A 1 94 ? -9.545 -4.239 -9.596 1.00 96.44 94 PRO A N 1
ATOM 777 C CA . PRO A 1 94 ? -8.214 -4.790 -9.367 1.00 96.44 94 PRO A CA 1
ATOM 778 C C . PRO A 1 94 ? -8.105 -6.241 -9.851 1.00 96.44 94 PRO A C 1
ATOM 780 O O . PRO A 1 94 ? -7.075 -6.611 -10.405 1.00 96.44 94 PRO A O 1
ATOM 783 N N . LEU A 1 95 ? -9.167 -7.049 -9.729 1.00 97.44 95 LEU A N 1
ATOM 784 C CA . LEU A 1 95 ? -9.173 -8.418 -10.249 1.00 97.44 95 LEU A CA 1
ATOM 785 C C . LEU A 1 95 ? -8.954 -8.462 -11.769 1.00 97.44 95 LEU A C 1
ATOM 787 O O . LEU A 1 95 ? -8.177 -9.288 -12.240 1.00 97.44 95 LEU A O 1
ATOM 791 N N . PHE A 1 96 ? -9.577 -7.560 -12.529 1.00 97.19 96 PHE A N 1
ATOM 792 C CA . PHE A 1 96 ? -9.354 -7.438 -13.969 1.00 97.19 96 PHE A CA 1
ATOM 793 C C . PHE A 1 96 ? -7.876 -7.176 -14.295 1.00 97.19 96 PHE A C 1
ATOM 795 O O . PHE A 1 96 ? -7.289 -7.905 -15.093 1.00 97.19 96 PHE A O 1
ATOM 802 N N . TYR A 1 97 ? -7.238 -6.204 -13.636 1.00 95.69 97 TYR A N 1
ATOM 803 C CA . TYR A 1 97 ? -5.816 -5.909 -13.856 1.00 95.69 97 TYR A CA 1
ATOM 804 C C . TYR A 1 97 ? -4.894 -7.064 -13.453 1.00 95.69 97 TYR A C 1
ATOM 806 O O . TYR A 1 97 ? -3.907 -7.325 -14.140 1.00 95.69 97 TYR A O 1
ATOM 814 N N . ILE A 1 98 ? -5.228 -7.787 -12.383 1.00 97.19 98 ILE A N 1
ATOM 815 C CA . ILE A 1 98 ? -4.498 -8.989 -11.965 1.00 97.19 98 ILE A CA 1
ATOM 816 C C . ILE A 1 98 ? -4.603 -10.081 -13.031 1.00 97.19 98 ILE A C 1
ATOM 818 O O . ILE A 1 98 ? -3.591 -10.676 -13.391 1.00 97.19 98 ILE A O 1
ATOM 822 N N . LEU A 1 99 ? -5.799 -10.322 -13.576 1.00 97.75 99 LEU A N 1
ATOM 823 C CA . LEU A 1 99 ? -5.999 -11.301 -14.646 1.00 97.75 99 LEU A CA 1
ATOM 824 C C . LEU A 1 99 ? -5.221 -10.919 -15.908 1.00 97.75 99 LEU A C 1
ATOM 826 O O . LEU A 1 99 ? -4.549 -11.773 -16.481 1.00 97.75 99 LEU A O 1
ATOM 830 N N . VAL A 1 100 ? -5.238 -9.642 -16.300 1.00 95.75 100 VAL A N 1
ATOM 831 C CA . VAL A 1 100 ? -4.422 -9.143 -17.420 1.00 95.75 100 VAL A CA 1
ATOM 832 C C . VAL A 1 100 ? -2.931 -9.379 -17.155 1.00 95.75 100 VAL A C 1
ATOM 834 O O . VAL A 1 100 ? -2.229 -9.875 -18.034 1.00 95.75 100 VAL A O 1
ATOM 837 N N . ALA A 1 101 ? -2.448 -9.084 -15.946 1.00 94.31 101 ALA A N 1
ATOM 838 C CA . ALA A 1 101 ? -1.048 -9.283 -15.582 1.00 94.31 101 ALA A CA 1
ATOM 839 C C . ALA A 1 101 ? -0.626 -10.761 -15.585 1.00 94.31 101 ALA A C 1
ATOM 841 O O . ALA A 1 101 ? 0.493 -11.078 -15.985 1.00 94.31 101 ALA A O 1
ATOM 842 N N . LEU A 1 102 ? -1.507 -11.667 -15.151 1.00 95.81 102 LEU A N 1
ATOM 843 C CA . LEU A 1 102 ? -1.237 -13.104 -15.092 1.00 95.81 102 LEU A CA 1
ATOM 844 C C . LEU A 1 102 ? -1.288 -13.770 -16.470 1.00 95.81 102 LEU A C 1
ATOM 846 O O . LEU A 1 102 ? -0.391 -14.546 -16.795 1.00 95.81 102 LEU A O 1
ATOM 850 N N . LEU A 1 103 ? -2.321 -13.469 -17.261 1.00 96.44 103 LEU A N 1
ATOM 851 C CA . LEU A 1 103 ? -2.631 -14.185 -18.500 1.00 96.44 103 LEU A CA 1
ATOM 852 C C . LEU A 1 103 ? -1.875 -13.643 -19.718 1.00 96.44 103 LEU A C 1
ATOM 854 O O . LEU A 1 103 ? -1.671 -14.381 -20.678 1.00 96.44 103 LEU A O 1
ATOM 858 N N . HIS A 1 104 ? -1.443 -12.378 -19.704 1.00 95.25 104 HIS A N 1
ATOM 859 C CA . HIS A 1 104 ? -0.739 -11.794 -20.843 1.00 95.25 104 HIS A CA 1
ATOM 860 C C . HIS A 1 104 ? 0.767 -12.145 -20.808 1.00 95.25 104 HIS A C 1
ATOM 862 O O . HIS A 1 104 ? 1.478 -11.709 -19.8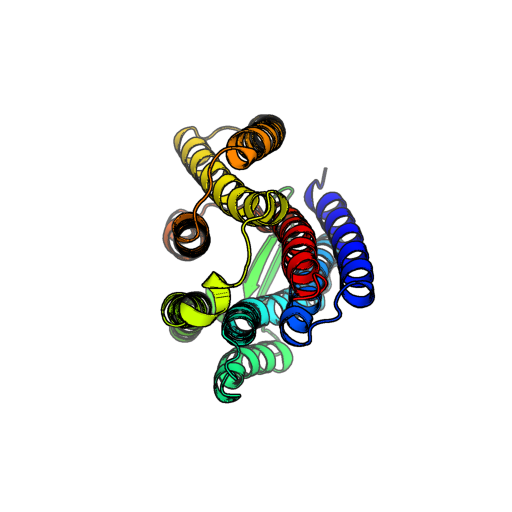95 1.00 95.25 104 HIS A O 1
ATOM 868 N N . PRO A 1 105 ? 1.310 -12.891 -21.794 1.00 90.50 105 PRO A N 1
ATOM 869 C CA . PRO A 1 105 ? 2.672 -13.436 -21.732 1.00 90.50 105 PRO A CA 1
ATOM 870 C C . PRO A 1 105 ? 3.745 -12.342 -21.649 1.00 90.50 105 PRO A C 1
ATOM 872 O O . PRO A 1 105 ? 4.635 -12.426 -20.806 1.00 90.50 105 PRO A O 1
ATOM 875 N N . ASN A 1 106 ? 3.578 -11.253 -22.403 1.00 91.44 106 ASN A N 1
ATOM 876 C CA . ASN A 1 106 ? 4.510 -10.119 -22.447 1.00 91.44 106 ASN A CA 1
ATOM 877 C C . ASN A 1 106 ? 4.031 -8.929 -21.603 1.00 91.44 106 ASN A C 1
ATOM 879 O O . ASN A 1 106 ? 4.134 -7.778 -22.018 1.00 91.44 106 ASN A O 1
ATOM 883 N N . PHE A 1 107 ? 3.415 -9.195 -20.445 1.00 91.00 107 PHE A N 1
ATOM 884 C CA . PHE A 1 107 ? 2.924 -8.123 -19.575 1.00 91.00 107 PHE A CA 1
ATOM 885 C C . PHE A 1 107 ? 4.047 -7.180 -19.109 1.00 91.00 107 PHE A C 1
ATOM 887 O O . PHE A 1 107 ? 3.868 -5.962 -19.118 1.00 91.00 107 PHE A O 1
ATOM 894 N N . ILE A 1 108 ? 5.199 -7.738 -18.721 1.00 89.94 108 ILE A N 1
ATOM 895 C CA . ILE A 1 108 ? 6.401 -6.980 -18.359 1.00 89.94 108 ILE A CA 1
ATOM 896 C C . ILE A 1 108 ? 7.296 -6.880 -19.592 1.00 89.94 108 ILE A C 1
ATOM 898 O O . ILE A 1 108 ? 7.624 -7.897 -20.193 1.00 89.94 108 ILE A O 1
ATOM 902 N N . ILE A 1 109 ? 7.675 -5.655 -19.949 1.00 82.50 109 ILE A N 1
ATOM 903 C CA . ILE A 1 109 ? 8.507 -5.342 -21.118 1.00 82.50 109 ILE A CA 1
ATOM 904 C C . ILE A 1 109 ? 9.972 -5.206 -20.697 1.00 82.50 109 ILE A C 1
ATOM 906 O O . ILE A 1 109 ? 10.866 -5.693 -21.377 1.00 82.50 109 ILE A O 1
ATOM 910 N N . LEU A 1 110 ? 10.218 -4.518 -19.580 1.00 83.25 110 LEU A N 1
ATOM 911 C CA . LEU A 1 110 ? 11.557 -4.273 -19.057 1.00 83.25 110 LEU A CA 1
ATOM 912 C C . LEU A 1 110 ? 11.477 -4.066 -17.544 1.00 83.25 110 LEU A C 1
ATOM 914 O O . LEU A 1 110 ? 10.612 -3.325 -17.078 1.00 83.25 110 LEU A O 1
ATOM 918 N N . GLY A 1 111 ? 12.383 -4.682 -16.791 1.00 81.94 111 GLY A N 1
ATOM 919 C CA . GLY A 1 111 ? 12.607 -4.394 -15.377 1.00 81.94 111 GLY A CA 1
ATOM 920 C C . GLY A 1 111 ? 14.072 -4.037 -15.180 1.00 81.94 111 GLY A C 1
ATOM 921 O O . GLY A 1 111 ? 14.933 -4.867 -15.441 1.00 81.94 111 GLY A O 1
ATOM 922 N N . THR A 1 112 ? 14.367 -2.811 -14.759 1.00 80.38 112 THR A N 1
ATOM 923 C CA . THR A 1 112 ? 15.737 -2.394 -14.437 1.00 80.38 112 THR A CA 1
ATOM 924 C C . THR A 1 112 ? 15.816 -1.981 -12.983 1.00 80.38 112 THR A C 1
ATOM 926 O O . THR A 1 112 ? 15.033 -1.139 -12.533 1.00 80.38 112 THR A O 1
ATOM 929 N N . CYS A 1 113 ? 16.791 -2.538 -12.273 1.00 78.00 113 CYS A N 1
ATOM 930 C CA . CYS A 1 113 ? 17.134 -2.110 -10.929 1.00 78.00 113 CYS A CA 1
ATOM 931 C C . CYS A 1 113 ? 18.295 -1.118 -10.995 1.00 78.00 113 CYS A C 1
ATOM 933 O O . CYS A 1 113 ? 19.350 -1.406 -11.558 1.00 78.00 113 CYS A O 1
ATOM 935 N N . SER A 1 114 ? 18.099 0.059 -10.418 1.00 70.94 114 SER A N 1
ATOM 936 C CA . SER A 1 114 ? 19.165 1.011 -10.151 1.00 70.94 114 SER A CA 1
ATOM 937 C C . SER A 1 114 ? 19.436 1.079 -8.649 1.00 70.94 114 SER A C 1
ATOM 939 O O . SER A 1 114 ? 18.702 0.528 -7.824 1.00 70.94 114 SER A O 1
ATOM 941 N N . SER A 1 115 ? 20.492 1.802 -8.275 1.00 61.06 115 SER A N 1
ATOM 942 C CA . SER A 1 115 ? 20.883 1.986 -6.874 1.00 61.06 115 SER A CA 1
ATOM 943 C C . SER A 1 115 ? 19.777 2.574 -5.991 1.00 61.06 115 SER A C 1
ATOM 945 O O . SER A 1 115 ? 19.834 2.390 -4.779 1.00 61.06 115 SER A O 1
ATOM 947 N N . PHE A 1 116 ? 18.798 3.269 -6.584 1.00 55.97 116 PHE A N 1
ATOM 948 C CA . PHE A 1 116 ? 17.728 3.975 -5.873 1.00 55.97 116 PHE A CA 1
ATOM 949 C C . PHE A 1 116 ? 16.324 3.618 -6.342 1.00 55.97 116 PHE A C 1
ATOM 951 O O . PHE A 1 116 ? 15.372 3.773 -5.578 1.00 55.97 116 PHE A O 1
ATOM 958 N N . PHE A 1 117 ? 16.179 3.172 -7.587 1.00 65.88 117 PHE A N 1
ATOM 959 C CA . PHE A 1 117 ? 14.886 3.019 -8.227 1.00 65.88 117 PHE A CA 1
ATOM 960 C C . PHE A 1 117 ? 14.747 1.703 -8.958 1.00 65.88 117 PHE A C 1
ATOM 962 O O . PHE A 1 117 ? 15.696 1.163 -9.521 1.00 65.88 117 PHE A O 1
ATOM 969 N N . ILE A 1 118 ? 13.514 1.229 -8.982 1.00 69.94 118 ILE A N 1
ATOM 970 C CA . ILE A 1 118 ? 13.105 0.109 -9.804 1.00 69.94 118 ILE A CA 1
ATOM 971 C C . ILE A 1 118 ? 12.216 0.689 -10.891 1.00 69.94 118 ILE A C 1
ATOM 973 O O . ILE A 1 118 ? 11.180 1.289 -10.614 1.00 69.94 118 ILE A O 1
ATOM 977 N N . THR A 1 119 ? 12.641 0.538 -12.139 1.00 73.81 119 THR A N 1
ATOM 978 C CA . THR A 1 119 ? 11.835 0.937 -13.289 1.00 73.81 119 THR A CA 1
ATOM 979 C C . THR A 1 119 ? 11.264 -0.316 -13.916 1.00 73.81 119 THR A C 1
ATOM 981 O O . THR A 1 119 ? 12.005 -1.160 -14.418 1.00 73.81 119 THR A O 1
ATOM 984 N N . VAL A 1 120 ? 9.937 -0.426 -13.902 1.00 78.56 120 VAL A N 1
ATOM 985 C CA . VAL A 1 120 ? 9.214 -1.503 -14.577 1.00 78.56 120 VAL A CA 1
ATOM 986 C C . VAL A 1 120 ? 8.389 -0.898 -15.700 1.00 78.56 120 VAL A C 1
ATOM 988 O O . VAL A 1 120 ? 7.476 -0.113 -15.458 1.00 78.56 120 VAL A O 1
ATOM 991 N N . ARG A 1 121 ? 8.698 -1.276 -16.938 1.00 83.19 121 ARG A N 1
ATOM 992 C CA . ARG A 1 121 ? 7.851 -0.996 -18.099 1.00 83.19 121 ARG A CA 1
ATOM 993 C C . ARG A 1 121 ? 6.903 -2.164 -18.289 1.00 83.19 121 ARG A C 1
ATOM 995 O O . ARG A 1 121 ? 7.345 -3.309 -18.395 1.00 83.19 121 ARG A O 1
ATOM 1002 N N . ASN A 1 122 ? 5.610 -1.880 -18.349 1.00 85.69 122 ASN A N 1
ATOM 1003 C CA . ASN A 1 122 ? 4.587 -2.898 -18.549 1.00 85.69 122 ASN A CA 1
ATOM 1004 C C . ASN A 1 122 ? 3.545 -2.454 -19.579 1.00 85.69 122 ASN A C 1
ATOM 1006 O O . ASN A 1 122 ? 3.501 -1.293 -19.991 1.00 85.69 122 ASN A O 1
ATOM 1010 N N . LEU A 1 123 ? 2.709 -3.403 -19.992 1.00 88.25 123 LEU A N 1
ATOM 1011 C CA . LEU A 1 123 ? 1.653 -3.197 -20.981 1.00 88.25 123 LEU A CA 1
ATOM 1012 C C . LEU A 1 123 ? 0.741 -2.005 -20.638 1.00 88.25 123 LEU A C 1
ATOM 1014 O O . LEU A 1 123 ? 0.403 -1.206 -21.513 1.00 88.25 123 LEU A O 1
ATOM 1018 N N . ILE A 1 124 ? 0.365 -1.878 -19.362 1.00 85.75 124 ILE A N 1
ATOM 1019 C CA . ILE A 1 124 ? -0.599 -0.880 -18.889 1.00 85.75 124 ILE A CA 1
ATOM 1020 C C . ILE A 1 124 ? -0.014 0.524 -18.990 1.00 85.75 124 ILE A C 1
ATOM 1022 O O . ILE A 1 124 ? -0.636 1.382 -19.603 1.00 85.75 124 ILE A O 1
ATOM 1026 N N . PHE A 1 125 ? 1.179 0.761 -18.444 1.00 80.62 125 PHE A N 1
ATOM 1027 C CA . PHE A 1 125 ? 1.751 2.109 -18.379 1.00 80.62 125 PHE A CA 1
ATOM 1028 C C . PHE A 1 125 ? 2.422 2.565 -19.681 1.00 80.62 125 PHE A C 1
ATOM 1030 O O . PHE A 1 125 ? 2.520 3.767 -19.914 1.00 80.62 125 PHE A O 1
ATOM 1037 N N . ASN A 1 126 ? 2.872 1.649 -20.548 1.00 80.38 126 ASN A N 1
ATOM 1038 C CA . ASN A 1 126 ? 3.637 2.026 -21.743 1.00 80.38 126 ASN A CA 1
ATOM 1039 C C . ASN A 1 126 ? 2.865 1.907 -23.059 1.00 80.38 126 ASN A C 1
ATOM 1041 O O . ASN A 1 126 ? 3.110 2.706 -23.960 1.00 80.38 126 ASN A O 1
ATOM 1045 N N . GLN A 1 127 ? 1.976 0.922 -23.205 1.00 83.12 127 GLN A N 1
ATOM 1046 C CA . GLN A 1 127 ? 1.358 0.630 -24.505 1.00 83.12 127 GLN A CA 1
ATOM 1047 C C . GLN A 1 127 ? -0.090 1.114 -24.602 1.00 83.12 127 GLN A C 1
ATOM 1049 O O . GLN A 1 127 ? -0.515 1.537 -25.675 1.00 83.12 127 GLN A O 1
ATOM 1054 N N . ASN A 1 128 ? -0.850 1.108 -23.501 1.00 86.88 128 ASN A N 1
ATOM 1055 C CA . ASN A 1 128 ? -2.270 1.460 -23.525 1.00 86.88 128 ASN A CA 1
ATOM 1056 C C . ASN A 1 128 ? -2.616 2.592 -22.545 1.00 86.88 128 ASN A C 1
ATOM 1058 O O . ASN A 1 128 ? -2.968 2.363 -21.388 1.00 86.88 128 ASN A O 1
ATOM 1062 N N . LYS A 1 129 ? -2.597 3.834 -23.050 1.00 86.12 129 LYS A N 1
ATOM 1063 C CA . LYS A 1 129 ? -2.923 5.041 -22.269 1.00 86.12 129 LYS A CA 1
ATOM 1064 C C . LYS A 1 129 ? -4.311 4.984 -21.622 1.00 86.12 129 LYS A C 1
ATOM 1066 O O . LYS A 1 129 ? -4.477 5.495 -20.522 1.00 86.12 129 LYS A O 1
ATOM 1071 N N . ILE A 1 130 ? -5.303 4.371 -22.272 1.00 91.31 130 ILE A N 1
ATOM 1072 C CA . ILE A 1 130 ? -6.669 4.284 -21.730 1.00 91.31 130 ILE A CA 1
ATOM 1073 C C . ILE A 1 130 ? -6.677 3.388 -20.487 1.00 91.31 130 ILE A C 1
ATOM 1075 O O . ILE A 1 130 ? -7.162 3.801 -19.434 1.00 91.31 130 ILE A O 1
ATOM 1079 N N . LEU A 1 131 ? -6.080 2.194 -20.578 1.00 89.12 131 LEU A N 1
ATOM 1080 C CA . LEU A 1 131 ? -5.956 1.284 -19.435 1.00 89.12 131 LEU A CA 1
ATOM 1081 C C . LEU A 1 131 ? -5.131 1.893 -18.301 1.00 89.12 131 LEU A C 1
ATOM 1083 O O . LEU A 1 131 ? -5.471 1.678 -17.139 1.00 89.12 131 LEU A O 1
ATOM 1087 N N . MET A 1 132 ? -4.094 2.668 -18.623 1.00 86.81 132 MET A N 1
ATOM 1088 C CA . MET A 1 132 ? -3.322 3.430 -17.642 1.00 86.81 132 MET A CA 1
ATOM 1089 C C . MET A 1 132 ? -4.194 4.438 -16.887 1.00 86.81 132 MET A C 1
ATOM 1091 O O . MET A 1 132 ? -4.176 4.462 -15.660 1.00 86.81 132 MET A O 1
ATOM 1095 N N . TRP A 1 133 ? -4.979 5.257 -17.591 1.00 85.81 133 TRP A N 1
ATOM 1096 C CA . TRP A 1 133 ? -5.825 6.267 -16.950 1.00 85.81 133 TRP A CA 1
ATOM 1097 C C . TRP A 1 133 ? -6.919 5.649 -16.082 1.00 85.81 133 TRP A C 1
ATOM 1099 O O . TRP A 1 133 ? -7.163 6.138 -14.982 1.00 85.81 133 TRP A O 1
ATOM 1109 N N . ILE A 1 134 ? -7.530 4.545 -16.524 1.00 91.12 134 ILE A N 1
ATOM 1110 C CA . ILE A 1 134 ? -8.495 3.793 -15.707 1.00 91.12 134 ILE A CA 1
ATOM 1111 C C . ILE A 1 134 ? -7.808 3.222 -14.457 1.00 91.12 134 ILE A C 1
ATOM 1113 O O . ILE A 1 134 ? -8.366 3.291 -13.361 1.00 91.12 134 ILE A O 1
ATOM 1117 N N . TYR A 1 135 ? -6.577 2.718 -14.596 1.00 88.19 135 TYR A N 1
ATOM 1118 C CA . TYR A 1 135 ? -5.802 2.171 -13.483 1.00 88.19 135 TYR A CA 1
ATOM 1119 C C . TYR A 1 135 ? -5.488 3.253 -12.445 1.00 88.19 135 TYR A C 1
ATOM 1121 O O . TYR A 1 135 ? -5.712 3.060 -11.250 1.00 88.19 135 TYR A O 1
ATOM 1129 N N . LEU A 1 136 ? -5.020 4.417 -12.905 1.00 85.19 136 LEU A N 1
ATOM 1130 C CA . LEU A 1 136 ? -4.760 5.574 -12.053 1.00 85.19 136 LEU A CA 1
ATOM 1131 C C . LEU A 1 136 ? -6.047 6.054 -11.375 1.00 85.19 136 LEU A C 1
ATOM 1133 O O . LEU A 1 136 ? -6.054 6.284 -10.168 1.00 85.19 136 LEU A O 1
ATOM 1137 N N . ALA A 1 137 ? -7.158 6.141 -12.112 1.00 87.38 137 ALA A N 1
ATOM 1138 C CA . ALA A 1 137 ? -8.448 6.513 -11.544 1.00 87.38 137 ALA A CA 1
ATOM 1139 C C . ALA A 1 137 ? -8.857 5.567 -10.405 1.00 87.38 137 ALA A C 1
ATOM 1141 O O . ALA A 1 137 ? -9.234 6.047 -9.340 1.00 87.38 137 ALA A O 1
ATOM 1142 N N . HIS A 1 138 ? -8.722 4.247 -10.574 1.00 90.00 138 HIS A N 1
ATOM 1143 C CA . HIS A 1 138 ? -8.904 3.259 -9.495 1.00 90.00 138 HIS A CA 1
ATOM 1144 C C . HIS A 1 138 ? -8.016 3.570 -8.288 1.00 90.00 138 HIS A C 1
ATOM 1146 O O . HIS A 1 138 ? -8.509 3.696 -7.166 1.00 90.00 138 HIS A O 1
ATOM 1152 N N . TYR A 1 139 ? -6.721 3.767 -8.536 1.00 83.75 139 TYR A N 1
ATOM 1153 C CA . TYR A 1 139 ? -5.728 3.990 -7.492 1.00 83.75 139 TYR A CA 1
ATOM 1154 C C . TYR A 1 139 ? -6.054 5.212 -6.617 1.00 83.75 139 TYR A C 1
ATOM 1156 O O . TYR A 1 139 ? -5.836 5.186 -5.406 1.00 83.75 139 TYR A O 1
ATOM 1164 N N . PHE A 1 140 ? -6.638 6.258 -7.207 1.00 82.25 140 PHE A N 1
ATOM 1165 C CA . PHE A 1 140 ? -6.995 7.491 -6.505 1.00 82.25 140 PHE A CA 1
ATOM 1166 C C . PHE A 1 140 ? -8.412 7.500 -5.930 1.00 82.25 140 PHE A C 1
ATOM 1168 O O . PHE A 1 140 ? -8.624 7.906 -4.786 1.00 82.25 140 PHE A O 1
ATOM 1175 N N . THR A 1 141 ? -9.402 7.071 -6.710 1.00 87.00 141 THR A N 1
ATOM 1176 C CA . THR A 1 141 ? -10.816 7.187 -6.326 1.00 87.00 141 THR A CA 1
ATOM 1177 C C . THR A 1 141 ? -11.172 6.276 -5.159 1.00 87.00 141 THR A C 1
ATOM 1179 O O . THR A 1 141 ? -11.972 6.669 -4.313 1.00 87.00 141 THR A O 1
ATOM 1182 N N . TYR A 1 142 ? -10.558 5.096 -5.060 1.00 91.56 142 TYR A N 1
ATOM 1183 C CA . TYR A 1 142 ? -10.905 4.108 -4.040 1.00 91.56 142 TYR A CA 1
ATOM 1184 C C . TYR A 1 142 ? -10.520 4.562 -2.620 1.00 91.56 142 TYR A C 1
ATOM 1186 O O . TYR A 1 142 ? -11.409 4.617 -1.761 1.00 91.56 142 TYR A O 1
ATOM 1194 N N . PRO A 1 143 ? -9.259 4.962 -2.340 1.00 85.44 143 PRO A N 1
ATOM 1195 C CA . PRO A 1 143 ? -8.896 5.518 -1.039 1.00 85.44 143 PRO A CA 1
ATOM 1196 C C . PRO A 1 143 ? -9.692 6.781 -0.696 1.00 85.44 143 PRO A C 1
ATOM 1198 O O . PRO A 1 143 ? -10.168 6.902 0.433 1.00 85.44 143 PRO A O 1
ATOM 1201 N N . LEU A 1 144 ? -9.904 7.685 -1.665 1.00 84.31 144 LEU A N 1
ATOM 1202 C CA . LEU A 1 144 ? -10.695 8.907 -1.467 1.00 84.31 144 LEU A CA 1
ATOM 1203 C C . LEU A 1 144 ? -12.133 8.609 -1.067 1.00 84.31 144 LEU A C 1
ATOM 1205 O O . LEU A 1 144 ? -12.666 9.216 -0.139 1.00 84.31 144 LEU A O 1
ATOM 1209 N N . TYR A 1 145 ? -12.771 7.680 -1.767 1.00 92.06 145 TYR A N 1
ATOM 1210 C CA . TYR A 1 145 ? -14.153 7.334 -1.502 1.00 92.06 145 TYR A CA 1
ATOM 1211 C C . TYR A 1 145 ? -14.298 6.604 -0.164 1.00 92.06 145 TYR A C 1
ATOM 1213 O O . TYR A 1 145 ? -15.205 6.913 0.609 1.00 92.06 145 TYR A O 1
ATOM 1221 N N . GLY A 1 146 ? -13.369 5.701 0.168 1.00 89.12 146 GLY A N 1
ATOM 1222 C CA . GLY A 1 146 ? -13.307 5.101 1.499 1.00 89.12 146 GLY A CA 1
ATOM 1223 C C . GLY A 1 146 ? -13.159 6.162 2.597 1.00 89.12 146 GLY A C 1
ATOM 1224 O O . GLY A 1 146 ? -13.931 6.166 3.557 1.00 89.12 146 GLY A O 1
ATOM 1225 N N . LEU A 1 147 ? -12.246 7.122 2.422 1.00 84.38 147 LEU A N 1
ATOM 1226 C CA . LEU A 1 147 ? -12.063 8.233 3.356 1.00 84.38 147 LEU A CA 1
ATOM 1227 C C . LEU A 1 147 ? -13.330 9.096 3.473 1.00 84.38 147 LEU A C 1
ATOM 1229 O O . LEU A 1 147 ? -13.729 9.456 4.579 1.00 84.38 147 LEU A O 1
ATOM 1233 N N . TYR A 1 148 ? -13.994 9.409 2.359 1.00 89.00 148 TYR A N 1
ATOM 1234 C CA . TYR A 1 148 ? -15.260 10.143 2.360 1.00 89.00 148 TYR A CA 1
ATOM 1235 C C . TYR A 1 148 ? -16.320 9.431 3.212 1.00 89.00 148 TYR A C 1
ATOM 1237 O O . TYR A 1 148 ? -16.999 10.066 4.024 1.00 89.00 148 TYR A O 1
ATOM 1245 N N . ILE A 1 149 ? -16.435 8.106 3.081 1.00 90.62 149 ILE A N 1
ATOM 1246 C CA . ILE A 1 149 ? -17.347 7.294 3.892 1.00 90.62 149 ILE A CA 1
ATOM 1247 C C . ILE A 1 149 ? -16.980 7.358 5.379 1.00 90.62 149 ILE A C 1
ATOM 1249 O O . ILE A 1 149 ? -17.887 7.508 6.205 1.00 90.62 149 ILE A O 1
ATOM 1253 N N . LEU A 1 150 ? -15.684 7.321 5.707 1.00 84.88 150 LEU A N 1
ATOM 1254 C CA . LEU A 1 150 ? -15.181 7.475 7.074 1.00 84.88 150 LEU A CA 1
ATOM 1255 C C . LEU A 1 150 ? -15.553 8.832 7.676 1.00 84.88 150 LEU A C 1
ATOM 1257 O O . LEU A 1 150 ? -16.091 8.890 8.780 1.00 84.88 150 LEU A O 1
ATOM 1261 N N . ILE A 1 151 ? -15.320 9.918 6.935 1.00 82.56 151 ILE A N 1
ATOM 1262 C CA . ILE A 1 151 ? -15.627 11.290 7.366 1.00 82.56 151 ILE A CA 1
ATOM 1263 C C . ILE A 1 151 ? -17.135 11.500 7.513 1.00 82.56 151 ILE A C 1
ATOM 1265 O O . ILE A 1 151 ? -17.572 12.213 8.417 1.00 82.56 151 ILE A O 1
ATOM 1269 N N . LYS A 1 152 ? -17.948 10.901 6.637 1.00 87.56 152 LYS A N 1
ATOM 1270 C CA . LYS A 1 152 ? -19.412 10.988 6.704 1.00 87.56 152 LYS A CA 1
ATOM 1271 C C . LYS A 1 152 ? -19.969 10.263 7.933 1.00 87.56 152 LYS A C 1
ATOM 1273 O O . LYS A 1 152 ? -20.965 10.708 8.500 1.00 87.56 152 LYS A O 1
ATOM 1278 N N . ASP A 1 153 ? -19.332 9.178 8.371 1.00 84.69 153 ASP A N 1
ATOM 1279 C CA . ASP A 1 153 ? -19.794 8.337 9.482 1.00 84.69 153 ASP A CA 1
ATOM 1280 C C . ASP A 1 153 ? -19.249 8.763 10.861 1.00 84.69 153 ASP A C 1
ATOM 1282 O O . ASP A 1 153 ? -18.819 7.937 11.669 1.00 84.69 153 ASP A O 1
ATOM 1286 N N . LYS A 1 154 ? -19.302 10.070 11.170 1.00 69.00 154 LYS A N 1
ATOM 1287 C CA . LYS A 1 154 ? -18.692 10.650 12.389 1.00 69.00 154 LYS A CA 1
ATOM 1288 C C . LYS A 1 154 ? -19.129 9.994 13.706 1.00 69.00 154 LYS A C 1
ATOM 1290 O O . LYS A 1 154 ? -18.384 10.000 14.679 1.00 69.00 154 LYS A O 1
ATOM 1295 N N . LYS A 1 155 ? -20.325 9.392 13.744 1.00 66.56 155 LYS A N 1
ATOM 1296 C CA . LYS A 1 155 ? -20.952 8.852 14.964 1.00 66.56 155 LYS A CA 1
ATOM 1297 C C . LYS A 1 155 ? -20.163 7.718 15.633 1.00 66.56 155 LYS A C 1
ATOM 1299 O O . LYS A 1 155 ? -20.302 7.534 16.841 1.00 66.56 155 LYS A O 1
ATOM 1304 N N . ASN A 1 156 ? -19.361 6.957 14.886 1.00 61.03 156 ASN A N 1
ATOM 1305 C CA . ASN A 1 156 ? -18.670 5.778 15.423 1.00 61.03 156 ASN A CA 1
ATOM 1306 C C . ASN A 1 156 ? -17.277 6.078 15.998 1.00 61.03 156 ASN A C 1
ATOM 1308 O O . ASN A 1 156 ? -16.847 5.386 16.923 1.00 61.03 156 ASN A O 1
ATOM 1312 N N . LEU A 1 157 ? -16.595 7.115 15.503 1.00 61.62 157 LEU A N 1
ATOM 1313 C CA . LEU A 1 157 ? -15.242 7.480 15.944 1.00 61.62 157 LEU A CA 1
ATOM 1314 C C . LEU A 1 157 ? -15.234 8.422 17.154 1.00 61.62 157 LEU A C 1
ATOM 1316 O O . LEU A 1 157 ? -14.277 8.377 17.918 1.00 61.62 157 LEU A O 1
ATOM 1320 N N . ASN A 1 158 ? -16.322 9.161 17.412 1.00 56.44 158 ASN A N 1
ATOM 1321 C CA . ASN A 1 158 ? -16.466 10.002 18.616 1.00 56.44 158 ASN A CA 1
ATOM 1322 C C . ASN A 1 158 ? -16.457 9.199 19.934 1.00 56.44 158 ASN A C 1
ATOM 1324 O O . ASN A 1 158 ? -16.429 9.746 21.031 1.00 56.44 158 ASN A O 1
ATOM 1328 N N . LYS A 1 159 ? -16.525 7.864 19.845 1.00 57.75 159 LYS A N 1
ATOM 1329 C CA . LYS A 1 159 ? -16.350 6.976 20.996 1.00 57.75 159 LYS A CA 1
ATOM 1330 C C . LYS A 1 159 ? -14.894 6.642 21.276 1.00 57.75 159 LYS A C 1
ATOM 1332 O O . LYS A 1 159 ? -14.653 6.046 22.310 1.00 57.75 159 LYS A O 1
ATOM 1337 N N . ILE A 1 160 ? -13.939 6.949 20.403 1.00 60.31 160 ILE A N 1
ATOM 1338 C CA . ILE A 1 160 ? -12.530 6.652 20.663 1.00 60.31 160 ILE A CA 1
ATOM 1339 C C . ILE A 1 160 ? -11.971 7.779 21.528 1.00 60.31 160 ILE A C 1
ATOM 1341 O O . ILE A 1 160 ? -11.589 8.828 21.020 1.00 60.31 160 ILE A O 1
ATOM 1345 N N . LYS A 1 161 ? -11.931 7.564 22.850 1.00 59.69 161 LYS A N 1
ATOM 1346 C CA . LYS A 1 161 ? -11.262 8.482 23.779 1.00 59.69 161 LYS A CA 1
ATOM 1347 C C . LYS A 1 161 ? -9.814 8.683 23.330 1.00 59.69 161 LYS A C 1
ATOM 1349 O O . LYS A 1 161 ? -9.069 7.713 23.177 1.00 59.69 161 LYS A O 1
ATOM 1354 N N . ASP A 1 162 ? -9.467 9.944 23.109 1.00 60.03 162 ASP A N 1
ATOM 1355 C CA . ASP A 1 162 ? -8.182 10.370 22.573 1.00 60.03 162 ASP A CA 1
ATOM 1356 C C . ASP A 1 162 ? -7.028 9.813 23.427 1.00 60.03 162 ASP A C 1
ATOM 1358 O O . ASP A 1 162 ? -7.037 9.888 24.660 1.00 60.03 162 ASP A O 1
ATOM 1362 N N . ASN A 1 163 ? -6.060 9.185 22.766 1.00 67.56 163 ASN A N 1
ATOM 1363 C CA . ASN A 1 163 ? -4.903 8.550 23.385 1.00 67.56 163 ASN A CA 1
ATOM 1364 C C . ASN A 1 163 ? -3.669 8.968 22.587 1.00 67.56 163 ASN A C 1
ATOM 1366 O O . ASN A 1 163 ? -3.679 8.917 21.356 1.00 67.56 163 ASN A O 1
ATOM 1370 N N . TRP A 1 164 ? -2.589 9.326 23.277 1.00 66.75 164 TRP A N 1
ATOM 1371 C CA . TRP A 1 164 ? -1.330 9.745 22.663 1.00 66.75 164 TRP A CA 1
ATOM 1372 C C . TRP A 1 164 ? -0.809 8.746 21.611 1.00 66.75 164 TRP A C 1
ATOM 1374 O O . TRP A 1 164 ? -0.267 9.171 20.595 1.00 66.75 164 TRP A O 1
ATOM 1384 N N . LYS A 1 165 ? -1.053 7.436 21.786 1.00 63.41 165 LYS A N 1
ATOM 1385 C CA . LYS A 1 165 ? -0.708 6.393 20.797 1.00 63.41 165 LYS A CA 1
ATOM 1386 C C . LYS A 1 165 ? -1.460 6.547 19.472 1.00 63.41 165 LYS A C 1
ATOM 1388 O O . LYS A 1 165 ? -0.886 6.349 18.407 1.00 63.41 165 LYS A O 1
ATOM 1393 N N . LEU A 1 166 ? -2.741 6.915 19.527 1.00 65.06 166 LEU A N 1
ATOM 1394 C CA . LEU A 1 166 ? -3.545 7.154 18.329 1.00 65.06 166 LEU A CA 1
ATOM 1395 C C . LEU A 1 166 ? -3.009 8.369 17.575 1.00 65.06 166 LEU A C 1
ATOM 1397 O O . LEU A 1 166 ? -2.827 8.317 16.365 1.00 65.06 166 LEU A O 1
ATOM 1401 N N . ARG A 1 167 ? -2.703 9.443 18.310 1.00 64.88 167 ARG A N 1
ATOM 1402 C CA . ARG A 1 167 ? -2.126 10.658 17.735 1.00 64.88 167 ARG A CA 1
ATOM 1403 C C . ARG A 1 167 ? -0.783 10.370 17.078 1.00 64.88 167 ARG A C 1
ATOM 1405 O O . ARG A 1 167 ? -0.590 10.747 15.930 1.00 64.88 167 ARG A O 1
ATOM 1412 N N . PHE A 1 168 ? 0.091 9.635 17.762 1.00 64.56 168 PHE A N 1
ATOM 1413 C CA . PHE A 1 168 ? 1.372 9.187 17.220 1.00 64.56 168 PHE A CA 1
ATOM 1414 C C . PHE A 1 168 ? 1.198 8.526 15.848 1.00 64.56 168 PHE A C 1
ATOM 1416 O O . PHE A 1 168 ? 1.811 8.965 14.879 1.00 64.56 168 PHE A O 1
ATOM 1423 N N . ALA A 1 169 ? 0.317 7.521 15.753 1.00 63.00 169 ALA A N 1
ATOM 1424 C CA . ALA A 1 169 ? 0.047 6.805 14.505 1.00 63.00 169 ALA A CA 1
ATOM 1425 C C . ALA A 1 169 ? -0.396 7.742 13.373 1.00 63.00 169 ALA A C 1
ATOM 1427 O O . ALA A 1 169 ? -0.016 7.564 12.220 1.00 63.00 169 ALA A O 1
ATOM 1428 N N . LEU A 1 170 ? -1.204 8.743 13.718 1.00 62.00 170 LEU A N 1
ATOM 1429 C CA . LEU A 1 170 ? -1.817 9.648 12.759 1.00 62.00 170 LEU A CA 1
ATOM 1430 C C . LEU A 1 170 ? -0.851 10.708 12.269 1.00 62.00 170 LEU A C 1
ATOM 1432 O O . LEU A 1 170 ? -0.806 10.956 11.076 1.00 62.00 170 LEU A O 1
ATOM 1436 N N . TYR A 1 171 ? -0.089 11.341 13.157 1.00 63.03 171 TYR A N 1
ATOM 1437 C CA . TYR A 1 171 ? 0.814 12.421 12.769 1.00 63.03 171 TYR A CA 1
ATOM 1438 C C . TYR A 1 171 ? 2.075 11.917 12.067 1.00 63.03 171 TYR A C 1
ATOM 1440 O O . TYR A 1 171 ? 2.579 12.610 11.189 1.00 63.03 171 TYR A O 1
ATOM 1448 N N . LEU A 1 172 ? 2.562 10.717 12.398 1.00 64.81 172 LEU A N 1
ATOM 1449 C CA . LEU A 1 172 ? 3.790 10.157 11.826 1.00 64.81 172 LEU A CA 1
ATOM 1450 C C . LEU A 1 172 ? 3.734 10.066 10.291 1.00 64.81 172 LEU A C 1
ATOM 1452 O O . LEU A 1 172 ? 4.653 10.499 9.601 1.00 64.81 172 LEU A O 1
ATOM 1456 N N . VAL A 1 173 ? 2.628 9.548 9.758 1.00 60.59 173 VAL A N 1
ATOM 1457 C CA . VAL A 1 173 ? 2.457 9.281 8.324 1.00 60.59 173 VAL A CA 1
ATOM 1458 C C . VAL A 1 173 ? 2.473 10.554 7.449 1.00 60.59 173 VAL A C 1
ATOM 1460 O O . VAL A 1 173 ? 3.285 10.617 6.532 1.00 60.59 173 VAL A O 1
ATOM 1463 N N . PRO A 1 174 ? 1.648 11.593 7.681 1.00 57.94 174 PRO A N 1
ATOM 1464 C CA . PRO A 1 174 ? 1.608 12.776 6.824 1.00 57.94 174 PRO A CA 1
ATOM 1465 C C . PRO A 1 174 ? 2.857 13.624 6.975 1.00 57.94 174 PRO A C 1
ATOM 1467 O O . PRO A 1 174 ? 3.283 14.221 6.000 1.00 57.94 174 PRO A O 1
ATOM 1470 N N . ILE A 1 175 ? 3.455 13.674 8.166 1.00 60.16 175 ILE A N 1
ATOM 1471 C CA . ILE A 1 175 ? 4.714 14.394 8.379 1.00 60.16 175 ILE A CA 1
ATOM 1472 C C . ILE A 1 175 ? 5.810 13.774 7.531 1.00 60.16 175 ILE A C 1
ATOM 1474 O O . ILE A 1 175 ? 6.520 14.503 6.844 1.00 60.16 175 ILE A O 1
ATOM 1478 N N . ALA A 1 176 ? 5.908 12.444 7.549 1.00 61.84 176 ALA A N 1
ATOM 1479 C CA . ALA A 1 176 ? 6.848 11.741 6.703 1.00 61.84 176 ALA A CA 1
ATOM 1480 C C . ALA A 1 176 ? 6.605 12.068 5.230 1.00 61.84 176 ALA A C 1
ATOM 1482 O O . ALA A 1 176 ? 7.523 12.533 4.570 1.00 61.84 176 ALA A O 1
ATOM 1483 N N . VAL A 1 177 ? 5.365 11.930 4.745 1.00 59.78 177 VAL A N 1
ATOM 1484 C CA . VAL A 1 177 ? 5.030 12.194 3.335 1.00 59.78 177 VAL A CA 1
ATOM 1485 C C . VAL A 1 177 ? 5.325 13.645 2.930 1.00 59.78 177 VAL A C 1
ATOM 1487 O O . VAL A 1 177 ? 5.997 13.866 1.927 1.00 59.78 177 VAL A O 1
ATOM 1490 N N . VAL A 1 178 ? 4.889 14.638 3.716 1.00 58.25 178 VAL A N 1
ATOM 1491 C CA . VAL A 1 178 ? 5.120 16.072 3.444 1.00 58.25 178 VAL A CA 1
ATOM 1492 C C . VAL A 1 178 ? 6.609 16.379 3.350 1.00 58.25 178 VAL A C 1
ATOM 1494 O O . VAL A 1 178 ? 7.047 17.067 2.430 1.00 58.25 178 VAL A O 1
ATOM 1497 N N . LEU A 1 179 ? 7.393 15.884 4.307 1.00 59.50 179 LEU A N 1
ATOM 1498 C CA . LEU A 1 179 ? 8.832 16.101 4.310 1.00 59.50 179 LEU A CA 1
ATOM 1499 C C . LEU A 1 179 ? 9.448 15.491 3.054 1.00 59.50 179 LEU A C 1
ATOM 1501 O O . LEU A 1 179 ? 10.171 16.195 2.353 1.00 59.50 179 LEU A O 1
ATOM 1505 N N . THR A 1 180 ? 9.121 14.240 2.718 1.00 61.94 180 THR A N 1
ATOM 1506 C CA . THR A 1 180 ? 9.657 13.576 1.523 1.00 61.94 180 THR A CA 1
ATOM 1507 C C . THR A 1 180 ? 9.339 14.334 0.229 1.00 61.94 180 THR A C 1
ATOM 1509 O O . THR A 1 180 ? 10.216 14.442 -0.625 1.00 61.94 180 THR A O 1
ATOM 1512 N N . GLU A 1 181 ? 8.151 14.934 0.108 1.00 58.66 181 GLU A N 1
ATOM 1513 C CA . GLU A 1 181 ? 7.783 15.800 -1.025 1.00 58.66 181 GLU A CA 1
ATOM 1514 C C . GLU A 1 181 ? 8.605 17.093 -1.088 1.00 58.66 181 GLU A C 1
ATOM 1516 O O . GLU A 1 181 ? 9.114 17.466 -2.143 1.00 58.66 181 GLU A O 1
ATOM 1521 N N . ILE A 1 182 ? 8.791 17.782 0.041 1.00 59.25 182 ILE A N 1
ATOM 1522 C CA . ILE A 1 182 ? 9.618 19.000 0.090 1.00 59.25 182 ILE A CA 1
ATOM 1523 C C . ILE A 1 182 ? 11.052 18.684 -0.347 1.00 59.25 182 ILE A C 1
ATOM 1525 O O . ILE A 1 182 ? 11.670 19.439 -1.097 1.00 59.25 182 ILE A O 1
ATOM 1529 N N . ILE A 1 183 ? 11.574 17.546 0.105 1.00 56.81 183 ILE A N 1
ATOM 1530 C CA . ILE A 1 183 ? 12.925 17.075 -0.205 1.00 56.81 183 ILE A CA 1
ATOM 1531 C C . ILE A 1 183 ? 13.048 16.734 -1.681 1.00 56.81 183 ILE A C 1
ATOM 1533 O O . ILE A 1 183 ? 14.043 17.090 -2.316 1.00 56.81 183 ILE A O 1
ATOM 1537 N N . LEU A 1 184 ? 12.038 16.067 -2.229 1.00 58.81 184 LEU A N 1
ATOM 1538 C CA . LEU A 1 184 ? 11.958 15.787 -3.644 1.00 58.81 184 LEU A CA 1
ATOM 1539 C C . LEU A 1 184 ? 12.037 17.081 -4.457 1.00 58.81 184 LEU A C 1
ATOM 1541 O O . LEU A 1 184 ? 12.897 17.217 -5.326 1.00 58.81 184 LEU A O 1
ATOM 1545 N N . ILE A 1 185 ? 11.163 18.038 -4.154 1.00 57.78 185 ILE A N 1
ATOM 1546 C CA . ILE A 1 185 ? 11.088 19.309 -4.872 1.00 57.78 185 ILE A CA 1
ATOM 1547 C C . ILE A 1 185 ? 12.431 20.041 -4.771 1.00 57.78 185 ILE A C 1
ATOM 1549 O O . ILE A 1 185 ? 12.980 20.473 -5.782 1.00 57.78 185 ILE A O 1
ATOM 1553 N N . ALA A 1 186 ? 13.023 20.110 -3.576 1.00 59.75 186 ALA A N 1
ATOM 1554 C CA . ALA A 1 186 ? 14.336 20.717 -3.372 1.00 59.75 186 ALA A CA 1
ATOM 1555 C C . ALA A 1 186 ? 15.459 20.001 -4.150 1.00 59.75 186 ALA A C 1
ATOM 1557 O O . ALA A 1 186 ? 16.384 20.655 -4.636 1.00 59.75 186 ALA A O 1
ATOM 1558 N N . SER A 1 187 ? 15.376 18.676 -4.288 1.00 55.38 187 SER A N 1
ATOM 1559 C CA . SER A 1 187 ? 16.351 17.867 -5.028 1.00 55.38 187 SER A CA 1
ATOM 1560 C C . SER A 1 187 ? 16.241 18.082 -6.536 1.00 55.38 187 SER A C 1
ATOM 1562 O O . SER A 1 187 ? 17.266 18.236 -7.197 1.00 55.38 187 SER A O 1
ATOM 1564 N N . ILE A 1 188 ? 15.013 18.167 -7.064 1.00 56.12 188 ILE A N 1
ATOM 1565 C CA . ILE A 1 188 ? 14.754 18.517 -8.468 1.00 56.12 188 ILE A CA 1
ATOM 1566 C C . ILE A 1 188 ? 15.316 19.912 -8.769 1.00 56.12 188 ILE A C 1
ATOM 1568 O O . ILE A 1 188 ? 16.024 20.090 -9.754 1.00 56.12 188 ILE A O 1
ATOM 1572 N N . LEU A 1 189 ? 15.059 20.891 -7.894 1.00 65.50 189 LEU A N 1
ATOM 1573 C CA . LEU A 1 189 ? 15.469 22.282 -8.109 1.00 65.50 189 LEU A CA 1
ATOM 1574 C C . LEU A 1 189 ? 16.989 22.494 -8.104 1.00 65.50 189 LEU A C 1
ATOM 1576 O O . LEU A 1 189 ? 17.464 23.439 -8.728 1.00 65.50 189 LEU A O 1
ATOM 1580 N N . LYS A 1 190 ? 17.758 21.662 -7.391 1.00 69.94 190 LYS A N 1
ATOM 1581 C CA . LYS A 1 190 ? 19.207 21.871 -7.211 1.00 69.94 190 LYS A CA 1
ATOM 1582 C C . LYS A 1 190 ? 20.105 20.924 -8.012 1.00 69.94 190 LYS A C 1
ATOM 1584 O O . LYS A 1 190 ? 21.316 21.120 -7.991 1.00 69.94 190 LYS A O 1
ATOM 1589 N N . ASN A 1 191 ? 19.551 19.922 -8.698 1.00 66.62 191 ASN A N 1
ATOM 1590 C CA . ASN A 1 191 ? 20.309 18.954 -9.507 1.00 66.62 191 ASN A CA 1
ATOM 1591 C C . ASN A 1 191 ? 21.497 18.298 -8.747 1.00 66.62 191 ASN A C 1
ATOM 1593 O O . ASN A 1 191 ? 22.571 18.086 -9.307 1.00 66.62 191 ASN A O 1
ATOM 1597 N N . ILE A 1 192 ? 21.335 18.036 -7.440 1.00 61.75 192 ILE A N 1
ATOM 1598 C CA . ILE A 1 192 ? 22.401 17.541 -6.544 1.00 61.75 192 ILE A CA 1
ATOM 1599 C C . ILE A 1 192 ? 22.468 16.007 -6.574 1.00 61.75 192 ILE A C 1
ATOM 1601 O O . ILE A 1 192 ? 21.441 15.333 -6.566 1.00 61.75 192 ILE A O 1
ATOM 1605 N N . ASN A 1 193 ? 23.687 15.455 -6.505 1.00 60.56 193 ASN A N 1
ATOM 1606 C CA . ASN A 1 193 ?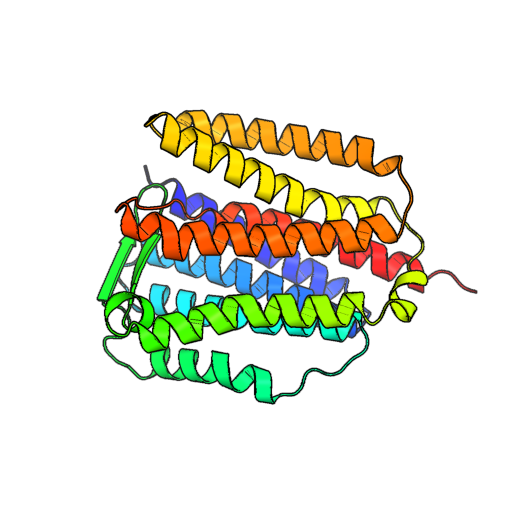 23.929 14.022 -6.321 1.00 60.56 193 ASN A CA 1
ATOM 1607 C C . ASN A 1 193 ? 23.203 13.455 -5.085 1.00 60.56 193 ASN A C 1
ATOM 1609 O O . ASN A 1 193 ? 23.381 13.904 -3.953 1.00 60.56 193 ASN A O 1
ATOM 1613 N N . TYR A 1 194 ? 22.417 12.410 -5.325 1.00 60.44 194 TYR A N 1
ATOM 1614 C CA . TYR A 1 194 ? 21.261 12.035 -4.509 1.00 60.44 194 TYR A CA 1
ATOM 1615 C C . TYR A 1 194 ? 21.563 11.296 -3.189 1.00 60.44 194 TYR A C 1
ATOM 1617 O O . TYR A 1 194 ? 20.691 11.218 -2.335 1.00 60.44 194 TYR A O 1
ATOM 1625 N N . ILE A 1 195 ? 22.770 10.758 -2.978 1.00 55.69 195 ILE A N 1
ATOM 1626 C CA . ILE A 1 195 ? 23.055 9.804 -1.880 1.00 55.69 195 ILE A CA 1
ATOM 1627 C C . ILE A 1 195 ? 23.126 10.467 -0.494 1.00 55.69 195 ILE A C 1
ATOM 1629 O O . ILE A 1 195 ? 22.419 10.080 0.442 1.00 55.69 195 ILE A O 1
ATOM 1633 N N . TRP A 1 196 ? 24.012 11.453 -0.350 1.00 56.19 196 TRP A N 1
ATOM 1634 C CA . TRP A 1 196 ? 24.332 12.067 0.941 1.00 56.19 196 TRP A CA 1
ATOM 1635 C C . TRP A 1 196 ? 23.241 13.008 1.456 1.00 56.19 196 TRP A C 1
ATOM 1637 O O . TRP A 1 196 ? 22.871 12.874 2.626 1.00 56.19 196 TRP A O 1
ATOM 1647 N N . PRO A 1 197 ? 22.662 13.892 0.617 1.00 56.56 197 PRO A N 1
ATOM 1648 C CA . PRO A 1 197 ? 21.546 14.726 1.037 1.00 56.56 197 PRO A CA 1
ATOM 1649 C C . PRO A 1 197 ? 20.377 13.865 1.507 1.00 56.56 197 PRO A C 1
ATOM 1651 O O . PRO A 1 197 ? 19.889 14.064 2.610 1.00 56.56 197 PRO A O 1
ATOM 1654 N N . TRP A 1 198 ? 19.993 12.843 0.739 1.00 54.56 198 TRP A N 1
ATOM 1655 C CA . TRP A 1 198 ? 18.860 11.977 1.067 1.00 54.56 198 TRP A CA 1
ATOM 1656 C C . TRP A 1 198 ? 19.050 11.198 2.380 1.00 54.56 198 TRP A C 1
ATOM 1658 O O . TRP A 1 198 ? 18.116 11.083 3.172 1.00 54.56 198 TRP A O 1
ATOM 1668 N N . SER A 1 199 ? 20.264 10.718 2.668 1.00 51.66 199 SER A N 1
ATOM 1669 C CA . SER A 1 199 ? 20.564 9.985 3.911 1.00 51.66 199 SER A CA 1
ATOM 1670 C C . SER A 1 199 ? 20.543 10.882 5.155 1.00 51.66 199 SER A C 1
ATOM 1672 O O . SER A 1 199 ? 19.890 10.547 6.143 1.00 51.66 199 SER A O 1
ATOM 1674 N N . ILE A 1 200 ? 21.200 12.048 5.104 1.00 58.28 200 ILE A N 1
ATOM 1675 C CA . ILE A 1 200 ? 21.202 13.031 6.206 1.00 58.28 200 ILE A CA 1
ATOM 1676 C C . ILE A 1 200 ? 19.777 13.511 6.486 1.00 58.28 200 ILE A C 1
ATOM 1678 O O . ILE A 1 200 ? 19.346 13.641 7.630 1.00 58.28 200 ILE A O 1
ATOM 1682 N N . ILE A 1 201 ? 19.018 13.723 5.421 1.00 54.44 201 ILE A N 1
ATOM 1683 C CA . ILE A 1 201 ? 17.643 14.176 5.491 1.00 54.44 201 ILE A CA 1
ATOM 1684 C C . ILE A 1 201 ? 16.724 13.120 6.110 1.00 54.44 201 ILE A C 1
ATOM 1686 O O . ILE A 1 201 ? 15.879 13.492 6.914 1.00 54.44 201 ILE A O 1
ATOM 1690 N N . ASN A 1 202 ? 16.899 11.829 5.815 1.00 51.81 202 ASN A N 1
ATOM 1691 C CA . ASN A 1 202 ? 16.138 10.759 6.471 1.00 51.81 202 ASN A CA 1
ATOM 1692 C C . ASN A 1 202 ? 16.383 10.714 7.987 1.00 51.81 202 ASN A C 1
ATOM 1694 O O . ASN A 1 202 ? 15.444 10.523 8.759 1.00 51.81 202 ASN A O 1
ATOM 1698 N N . ILE A 1 203 ? 17.618 10.969 8.427 1.00 54.88 203 ILE A N 1
ATOM 1699 C CA . ILE A 1 203 ? 17.949 11.091 9.855 1.00 54.88 203 ILE A CA 1
ATOM 1700 C C . ILE A 1 203 ? 17.216 12.292 10.473 1.00 54.88 203 ILE A C 1
ATOM 1702 O O . ILE A 1 203 ? 16.594 12.161 11.526 1.00 54.88 203 ILE A O 1
ATOM 1706 N N . ILE A 1 204 ? 17.219 13.445 9.798 1.00 60.59 204 ILE A N 1
ATOM 1707 C CA . ILE A 1 204 ? 16.490 14.645 10.242 1.00 60.59 204 ILE A CA 1
ATOM 1708 C C . ILE A 1 204 ? 14.978 14.389 10.287 1.00 60.59 204 ILE A C 1
ATOM 1710 O O . ILE A 1 204 ? 14.316 14.787 11.239 1.00 60.59 204 ILE A O 1
ATOM 1714 N N . LEU A 1 205 ? 14.434 13.689 9.295 1.00 52.22 205 LEU A N 1
ATOM 1715 C CA . LEU A 1 205 ? 13.033 13.276 9.208 1.00 52.22 205 LEU A CA 1
ATOM 1716 C C . LEU A 1 205 ? 12.626 12.445 10.424 1.00 52.22 205 LEU A C 1
ATOM 1718 O O . LEU A 1 205 ? 11.617 12.735 11.059 1.00 52.22 205 LEU A O 1
ATOM 1722 N N . ILE A 1 206 ? 13.452 11.466 10.794 1.00 51.28 206 ILE A N 1
ATOM 1723 C CA . ILE A 1 206 ? 13.257 10.662 12.002 1.00 51.28 206 ILE A CA 1
ATOM 1724 C C . ILE A 1 206 ? 13.269 11.552 13.251 1.00 51.28 206 ILE A C 1
ATOM 1726 O O . ILE A 1 206 ? 12.373 11.433 14.084 1.00 51.28 206 ILE A O 1
ATOM 1730 N N . ILE A 1 207 ? 14.215 12.489 13.368 1.00 59.91 207 ILE A N 1
ATOM 1731 C CA . ILE A 1 207 ? 14.298 13.419 14.509 1.00 59.91 207 ILE A CA 1
ATOM 1732 C C . ILE A 1 207 ? 13.066 14.338 14.586 1.00 59.91 207 ILE A C 1
ATOM 1734 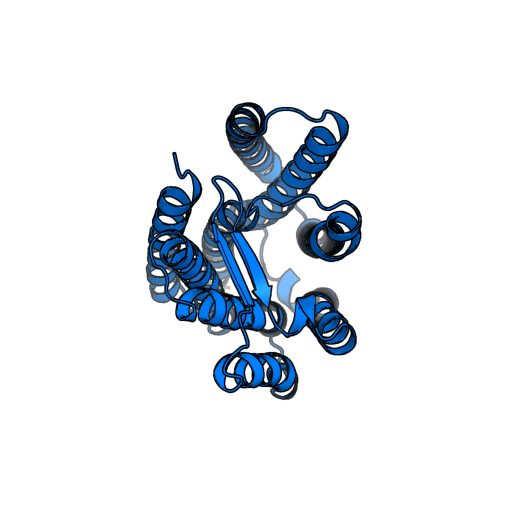O O . ILE A 1 207 ? 12.490 14.512 15.659 1.00 59.91 207 ILE A O 1
ATOM 1738 N N . ILE A 1 208 ? 12.618 14.901 13.461 1.00 54.41 208 ILE A N 1
ATOM 1739 C CA . ILE A 1 208 ? 11.429 15.764 13.392 1.00 54.41 208 ILE A CA 1
ATOM 1740 C C . ILE A 1 208 ? 10.168 14.968 13.715 1.00 54.41 208 ILE A C 1
ATOM 1742 O O . ILE A 1 208 ? 9.315 15.454 14.456 1.00 54.41 208 ILE A O 1
ATOM 1746 N N . MET A 1 209 ? 10.053 13.733 13.220 1.00 51.34 209 MET A N 1
ATOM 1747 C CA . MET A 1 209 ? 8.966 12.845 13.616 1.00 51.34 209 MET A CA 1
ATOM 1748 C C . MET A 1 209 ? 8.975 12.640 15.129 1.00 51.34 209 MET A C 1
ATOM 1750 O O . MET A 1 209 ? 7.936 12.836 15.749 1.00 51.34 209 MET A O 1
ATOM 1754 N N . LEU A 1 210 ? 10.126 12.331 15.740 1.00 51.91 210 LEU A N 1
ATOM 1755 C CA . LEU A 1 210 ? 10.265 12.174 17.197 1.00 51.91 210 LEU A CA 1
ATOM 1756 C C . LEU A 1 210 ? 9.883 13.450 17.971 1.00 51.91 210 LEU A C 1
ATOM 1758 O O . LEU A 1 210 ? 9.257 13.368 19.030 1.00 51.91 210 LEU A O 1
ATOM 1762 N N . LEU A 1 211 ? 10.176 14.633 17.429 1.00 56.50 211 LEU A N 1
ATOM 1763 C CA . LEU A 1 211 ? 9.760 15.917 18.002 1.00 56.50 211 LEU A CA 1
ATOM 1764 C C . LEU A 1 211 ? 8.256 16.169 17.870 1.00 56.50 211 LEU A C 1
ATOM 1766 O O . LEU A 1 211 ? 7.619 16.627 18.816 1.00 56.50 211 LEU A O 1
ATOM 1770 N N . ILE A 1 212 ? 7.649 15.860 16.726 1.00 51.12 212 ILE A N 1
ATOM 1771 C CA . ILE A 1 212 ? 6.210 16.069 16.545 1.00 51.12 212 ILE A CA 1
ATOM 1772 C C . ILE A 1 212 ? 5.414 15.020 17.319 1.00 51.12 212 ILE A C 1
ATOM 1774 O O . ILE A 1 212 ? 4.375 15.344 17.883 1.00 51.12 212 ILE A O 1
ATOM 1778 N N . ILE A 1 213 ? 5.943 13.805 17.455 1.00 48.72 213 ILE A N 1
ATOM 1779 C CA . ILE A 1 213 ? 5.504 12.807 18.431 1.00 48.72 213 ILE A CA 1
ATOM 1780 C C . ILE A 1 213 ? 5.452 13.433 19.828 1.00 48.72 213 ILE A C 1
ATOM 1782 O O . ILE A 1 213 ? 4.417 13.359 20.490 1.00 48.72 213 ILE A O 1
ATOM 1786 N N . PHE A 1 214 ? 6.535 14.093 20.250 1.00 55.06 214 PHE A N 1
ATOM 1787 C CA . PHE A 1 214 ? 6.628 14.738 21.557 1.00 55.06 214 PHE A CA 1
ATOM 1788 C C . PHE A 1 214 ? 5.587 15.858 21.715 1.00 55.06 214 PHE A C 1
ATOM 1790 O O . PHE A 1 214 ? 4.866 15.892 22.710 1.00 55.06 214 PHE A O 1
ATOM 1797 N N . ILE A 1 215 ? 5.418 16.721 20.710 1.00 52.75 215 ILE A N 1
ATOM 1798 C CA . ILE A 1 215 ? 4.470 17.851 20.740 1.00 52.75 215 ILE A CA 1
ATOM 1799 C C . ILE A 1 215 ? 3.006 17.380 20.666 1.00 52.75 215 ILE A C 1
ATOM 1801 O O . ILE A 1 215 ? 2.131 17.915 21.349 1.00 52.75 215 ILE A O 1
ATOM 1805 N N . SER A 1 216 ? 2.731 16.350 19.868 1.00 48.69 216 SER A N 1
ATOM 1806 C CA . SER A 1 216 ? 1.401 15.775 19.638 1.00 48.69 216 SER A CA 1
ATOM 1807 C C . SER A 1 216 ? 0.773 15.183 20.904 1.00 48.69 216 SER A C 1
ATOM 1809 O O . SER A 1 216 ? -0.455 15.174 21.068 1.00 48.69 216 SER A O 1
ATOM 1811 N N . THR A 1 217 ? 1.599 14.778 21.873 1.00 51.75 217 THR A N 1
ATOM 1812 C CA . THR A 1 217 ? 1.112 14.364 23.196 1.00 51.75 217 THR A CA 1
ATOM 1813 C C . THR A 1 217 ? 0.294 15.457 23.903 1.00 51.75 217 THR A C 1
ATOM 1815 O O . THR A 1 217 ? -0.552 15.136 24.739 1.00 51.75 217 THR A O 1
ATOM 1818 N N . LYS A 1 218 ? 0.440 16.735 23.514 1.00 52.56 218 LYS A N 1
ATOM 1819 C CA . LYS A 1 218 ? -0.117 17.891 24.232 1.00 52.56 218 LYS A CA 1
ATOM 1820 C C . LYS A 1 218 ? -1.473 18.417 23.723 1.00 52.56 218 LYS A C 1
ATOM 1822 O O . LYS A 1 218 ? -2.144 19.103 24.486 1.00 52.56 218 LYS A O 1
ATOM 1827 N N . TYR A 1 219 ? -1.928 18.094 22.503 1.00 53.75 219 TYR A N 1
ATOM 1828 C CA . TYR A 1 219 ? -3.149 18.691 21.911 1.00 53.75 219 TYR A CA 1
ATOM 1829 C C . TYR A 1 219 ? -4.253 17.685 21.546 1.00 53.75 219 TYR A C 1
ATOM 1831 O O . TYR A 1 219 ? -4.010 16.690 20.874 1.00 53.75 219 TYR A O 1
ATOM 1839 N N . ASN A 1 220 ? -5.481 17.986 21.986 1.00 56.16 220 ASN A N 1
ATOM 1840 C CA . ASN A 1 220 ? -6.586 17.046 22.198 1.00 56.16 220 ASN A CA 1
ATOM 1841 C C . ASN A 1 220 ? -7.801 17.382 21.313 1.00 56.16 220 ASN A C 1
ATOM 1843 O O . ASN A 1 220 ? -8.613 18.219 21.708 1.00 56.16 220 ASN A O 1
ATOM 1847 N N . SER A 1 221 ? -7.946 16.789 20.118 1.00 58.78 221 SER A N 1
ATOM 1848 C CA . SER A 1 221 ? -9.217 16.926 19.380 1.00 58.78 221 SER A CA 1
ATOM 1849 C C . SER A 1 221 ? -9.470 15.865 18.298 1.00 58.78 221 SER A C 1
ATOM 1851 O O . SER A 1 221 ? -8.615 15.567 17.467 1.00 58.78 221 SER A O 1
ATOM 1853 N N . GLU A 1 222 ? -10.709 15.369 18.243 1.00 58.66 222 GLU A N 1
ATOM 1854 C CA . GLU A 1 222 ? -11.244 14.479 17.197 1.00 58.66 222 GLU A CA 1
ATOM 1855 C C . GLU A 1 222 ? -11.173 15.100 15.794 1.00 58.66 222 GLU A C 1
ATOM 1857 O O . GLU A 1 222 ? -10.930 14.411 14.803 1.00 58.66 222 GLU A O 1
ATOM 1862 N N . LYS A 1 223 ? -11.344 16.424 15.697 1.00 64.38 223 LYS A N 1
ATOM 1863 C CA . LYS A 1 223 ? -11.221 17.170 14.436 1.00 64.38 223 LYS A CA 1
ATOM 1864 C C . LYS A 1 223 ? -9.822 17.006 13.846 1.00 64.38 223 LYS A C 1
ATOM 1866 O O . LYS A 1 223 ? -9.662 16.926 12.631 1.00 64.38 223 LYS A O 1
ATOM 1871 N N . THR A 1 224 ? -8.827 16.881 14.716 1.00 63.78 224 THR A N 1
ATOM 1872 C CA . THR A 1 224 ? -7.445 16.655 14.331 1.00 63.78 224 THR A CA 1
ATOM 1873 C C . THR A 1 224 ? -7.268 15.298 13.647 1.00 63.78 224 THR A C 1
ATOM 1875 O O . THR A 1 224 ? -6.638 15.255 12.600 1.00 63.78 224 THR A O 1
ATOM 1878 N N . PHE A 1 225 ? -7.892 14.217 14.136 1.00 63.53 225 PHE A N 1
ATOM 1879 C CA . PHE A 1 225 ? -7.834 12.888 13.499 1.00 63.53 225 PHE A CA 1
ATOM 1880 C C . PHE A 1 225 ? -8.271 12.939 12.030 1.00 63.53 225 PHE A C 1
ATOM 1882 O O . PHE A 1 225 ? -7.544 12.501 11.139 1.00 63.53 225 PHE A O 1
ATOM 1889 N N . TYR A 1 226 ? -9.457 13.497 11.770 1.00 64.25 226 TYR A N 1
ATOM 1890 C CA . TYR A 1 226 ? -10.004 13.559 10.415 1.00 64.25 226 TYR A CA 1
ATOM 1891 C C . TYR A 1 226 ? -9.187 14.475 9.514 1.00 64.25 226 TYR A C 1
ATOM 1893 O O . TYR A 1 226 ? -8.936 14.120 8.364 1.00 64.25 226 TYR A O 1
ATOM 1901 N N . ASN A 1 227 ? -8.747 15.623 10.032 1.00 63.53 227 ASN A N 1
ATOM 1902 C CA . ASN A 1 227 ? -7.892 16.538 9.285 1.00 63.53 227 ASN A CA 1
ATOM 1903 C C . ASN A 1 227 ? -6.578 15.861 8.900 1.00 63.53 227 ASN A C 1
ATOM 1905 O O . ASN A 1 227 ? -6.149 15.986 7.762 1.00 63.53 227 ASN A O 1
ATOM 1909 N N . ILE A 1 228 ? -5.982 15.095 9.815 1.00 62.38 228 ILE A N 1
ATOM 1910 C CA . ILE A 1 228 ? -4.749 14.357 9.563 1.00 62.38 228 ILE A CA 1
ATOM 1911 C C . ILE A 1 228 ? -4.973 13.250 8.530 1.00 62.38 228 ILE A C 1
ATOM 1913 O O . ILE A 1 228 ? -4.235 13.195 7.557 1.00 62.38 228 ILE A O 1
ATOM 1917 N N . MET A 1 229 ? -6.001 12.407 8.671 1.00 63.41 229 MET A N 1
ATOM 1918 C CA . MET A 1 229 ? -6.285 11.354 7.681 1.00 63.41 229 MET A CA 1
ATOM 1919 C C . MET A 1 229 ? -6.592 11.922 6.294 1.00 63.41 229 MET A C 1
ATOM 1921 O O . MET A 1 229 ? -6.167 11.365 5.281 1.00 63.41 229 MET A O 1
ATOM 1925 N N . THR A 1 230 ? -7.291 13.056 6.247 1.00 64.69 230 THR A N 1
ATOM 1926 C CA . THR A 1 230 ? -7.544 13.790 5.002 1.00 64.69 230 THR A CA 1
ATOM 1927 C C . THR A 1 230 ? -6.248 14.326 4.416 1.00 64.69 230 THR A C 1
ATOM 1929 O O . THR A 1 230 ? -6.012 14.146 3.226 1.00 64.69 230 THR A O 1
ATOM 1932 N N . LEU A 1 231 ? -5.387 14.914 5.249 1.00 64.31 231 LEU A N 1
ATOM 1933 C CA . LEU A 1 231 ? -4.081 15.418 4.845 1.00 64.31 231 LEU A CA 1
ATOM 1934 C C . LEU A 1 231 ? -3.205 14.290 4.293 1.00 64.31 231 LEU A C 1
ATOM 1936 O O . LEU A 1 231 ? -2.699 14.439 3.193 1.00 64.31 231 LEU A O 1
ATOM 1940 N N . ILE A 1 232 ? -3.092 13.151 4.990 1.00 63.66 232 ILE A N 1
ATOM 1941 C CA . ILE A 1 232 ? -2.357 11.960 4.520 1.00 63.66 232 ILE A CA 1
ATOM 1942 C C . ILE A 1 232 ? -2.853 11.545 3.149 1.00 63.66 232 ILE A C 1
ATOM 1944 O O . ILE A 1 232 ? -2.063 11.375 2.231 1.00 63.66 232 ILE A O 1
ATOM 1948 N N . THR A 1 233 ? -4.166 11.366 3.020 1.00 64.94 233 THR A N 1
ATOM 1949 C CA . THR A 1 233 ? -4.756 10.833 1.795 1.00 64.94 233 THR A CA 1
ATOM 1950 C C . THR A 1 233 ? -4.540 11.806 0.644 1.00 64.94 233 THR A C 1
ATOM 1952 O O . THR A 1 233 ? -4.100 11.392 -0.422 1.00 64.94 233 THR A O 1
ATOM 1955 N N . LEU A 1 234 ? -4.765 13.105 0.869 1.00 66.00 234 LEU A N 1
ATOM 1956 C CA . LEU A 1 234 ? -4.494 14.145 -0.119 1.00 66.00 234 LEU A CA 1
ATOM 1957 C C . LEU A 1 234 ? -3.015 14.156 -0.516 1.00 66.00 234 LEU A C 1
ATOM 1959 O O . LEU A 1 234 ? -2.722 14.186 -1.703 1.00 66.00 234 LEU A O 1
ATOM 1963 N N . PHE A 1 235 ? -2.106 14.053 0.455 1.00 65.06 235 PHE A N 1
ATOM 1964 C CA . PHE A 1 235 ? -0.670 14.016 0.201 1.00 65.06 235 PHE A CA 1
ATOM 1965 C C . PHE A 1 235 ? -0.246 12.778 -0.587 1.00 65.06 235 PHE A C 1
ATOM 1967 O O . PHE A 1 235 ? 0.447 12.903 -1.585 1.00 65.06 235 PHE A O 1
ATOM 1974 N N . MET A 1 236 ? -0.717 11.584 -0.220 1.00 66.25 236 MET A N 1
ATOM 1975 C CA . MET A 1 236 ? -0.463 10.363 -0.992 1.00 66.25 236 MET A CA 1
ATOM 1976 C C . MET A 1 236 ? -0.931 10.500 -2.445 1.00 66.25 236 MET A C 1
ATOM 1978 O O . MET A 1 236 ? -0.272 10.006 -3.364 1.00 66.25 236 MET A O 1
ATOM 1982 N N . ILE A 1 237 ? -2.070 11.166 -2.655 1.00 66.94 237 ILE A N 1
ATOM 1983 C CA . ILE A 1 237 ? -2.621 11.418 -3.985 1.00 66.94 237 ILE A CA 1
ATOM 1984 C C . ILE A 1 237 ? -1.745 12.402 -4.744 1.00 66.94 237 ILE A C 1
ATOM 1986 O O . ILE A 1 237 ? -1.384 12.116 -5.881 1.00 66.94 237 ILE A O 1
ATOM 1990 N N . THR A 1 238 ? -1.380 13.531 -4.132 1.00 64.25 238 THR A N 1
ATOM 1991 C CA . THR A 1 238 ? -0.523 14.531 -4.775 1.00 64.25 238 THR A CA 1
ATOM 1992 C C . THR A 1 238 ? 0.839 13.946 -5.106 1.00 64.25 238 THR A C 1
ATOM 1994 O O . THR A 1 238 ? 1.258 14.069 -6.248 1.00 64.25 238 THR A O 1
ATOM 1997 N N . THR A 1 239 ? 1.466 13.224 -4.173 1.00 63.75 239 THR A N 1
ATOM 1998 C CA . THR A 1 239 ? 2.709 12.479 -4.396 1.00 63.75 239 THR A CA 1
ATOM 1999 C C . THR A 1 239 ? 2.566 11.567 -5.601 1.00 63.75 239 THR A C 1
ATOM 2001 O O . THR A 1 239 ? 3.315 11.683 -6.563 1.00 63.75 239 THR A O 1
ATOM 2004 N N . SER A 1 240 ? 1.554 10.697 -5.616 1.00 65.88 240 SER A N 1
ATOM 2005 C CA . SER A 1 240 ? 1.415 9.739 -6.715 1.00 65.88 240 SER A CA 1
ATOM 2006 C C . SER A 1 240 ? 1.070 10.440 -8.042 1.00 65.88 240 SER A C 1
ATOM 2008 O O . SER A 1 240 ? 1.555 10.022 -9.084 1.00 65.88 240 SER A O 1
ATOM 2010 N N . MET A 1 241 ? 0.302 11.537 -8.043 1.00 67.12 241 MET A N 1
ATOM 2011 C CA . MET A 1 241 ? 0.045 12.344 -9.249 1.00 67.12 241 MET A CA 1
ATOM 2012 C C . MET A 1 241 ? 1.322 13.001 -9.782 1.00 67.12 241 MET A C 1
ATOM 2014 O O . MET A 1 241 ? 1.588 12.945 -10.982 1.00 67.12 241 MET A O 1
ATOM 2018 N N . ILE A 1 242 ? 2.136 13.588 -8.903 1.00 63.31 242 ILE A N 1
ATOM 2019 C CA . ILE A 1 242 ? 3.431 14.172 -9.262 1.00 63.31 242 ILE A CA 1
ATOM 2020 C C . ILE A 1 242 ? 4.332 13.079 -9.863 1.00 63.31 242 ILE A C 1
ATOM 2022 O O . ILE A 1 242 ? 4.866 13.259 -10.959 1.00 63.31 242 ILE A O 1
ATOM 2026 N N . LEU A 1 243 ? 4.415 11.916 -9.209 1.00 62.44 243 LEU A N 1
ATOM 2027 C CA . LEU A 1 243 ? 5.217 10.761 -9.635 1.00 62.44 243 LEU A CA 1
ATOM 2028 C C . LEU A 1 243 ? 4.773 10.154 -10.966 1.00 62.44 243 LEU A C 1
ATOM 2030 O O . LEU A 1 243 ? 5.621 9.864 -11.804 1.00 62.44 243 LEU A O 1
ATOM 2034 N N . PHE A 1 244 ? 3.473 9.945 -11.176 1.00 63.28 244 PHE A N 1
ATOM 2035 C CA . PHE A 1 244 ? 2.975 9.217 -12.347 1.00 63.28 244 PHE A CA 1
ATOM 2036 C C . PHE A 1 244 ? 2.626 10.109 -13.537 1.00 63.28 244 PHE A C 1
ATOM 2038 O O . PHE A 1 244 ? 2.624 9.620 -14.664 1.00 63.28 244 PHE A O 1
ATOM 2045 N N . VAL A 1 245 ? 2.311 11.388 -13.320 1.00 67.88 245 VAL A N 1
ATOM 2046 C CA . VAL A 1 245 ? 1.856 12.286 -14.395 1.00 67.88 245 VAL A CA 1
ATOM 2047 C C . VAL A 1 245 ? 2.917 13.318 -14.737 1.00 67.88 245 VAL A C 1
ATOM 2049 O O . VAL A 1 245 ? 3.248 13.488 -15.907 1.00 67.88 245 VAL A O 1
ATOM 2052 N N . ILE A 1 246 ? 3.463 14.004 -13.731 1.00 61.34 246 ILE A N 1
ATOM 2053 C CA . ILE A 1 246 ? 4.358 15.142 -13.966 1.00 61.34 246 ILE A CA 1
ATOM 2054 C C . ILE A 1 246 ? 5.758 14.654 -14.324 1.00 61.34 246 ILE A C 1
ATOM 2056 O O . ILE A 1 246 ? 6.348 15.121 -15.288 1.00 61.34 246 ILE A O 1
ATOM 2060 N N . ILE A 1 247 ? 6.293 13.693 -13.581 1.00 59.19 247 ILE A N 1
ATOM 2061 C CA . ILE A 1 247 ? 7.702 13.306 -13.705 1.00 59.19 247 ILE A CA 1
ATOM 2062 C C . ILE A 1 247 ? 8.041 12.541 -14.997 1.00 59.19 247 ILE A C 1
ATOM 2064 O O . ILE A 1 247 ? 9.098 12.826 -15.567 1.00 59.19 247 ILE A O 1
ATOM 2068 N N . PRO A 1 248 ? 7.188 11.649 -15.541 1.00 56.16 248 PRO A N 1
ATOM 2069 C CA . PRO A 1 248 ? 7.468 11.009 -16.825 1.00 56.16 248 PRO A CA 1
ATOM 2070 C C . PRO A 1 248 ? 7.557 12.007 -17.985 1.00 56.16 248 PRO A C 1
ATOM 2072 O O . PRO A 1 248 ? 8.280 11.746 -18.941 1.00 56.16 248 PRO A O 1
ATOM 2075 N N . LEU A 1 249 ? 6.895 13.172 -17.889 1.00 57.06 249 LEU A N 1
ATOM 2076 C CA . LEU A 1 249 ? 7.050 14.261 -18.865 1.00 57.06 249 LEU A CA 1
ATOM 2077 C C . LEU A 1 249 ? 8.467 14.860 -18.856 1.00 57.06 249 LEU A C 1
ATOM 2079 O O . LEU A 1 249 ? 8.862 15.493 -19.829 1.00 57.06 249 LEU A O 1
ATOM 2083 N N . VAL A 1 250 ? 9.233 14.649 -17.780 1.00 49.50 250 VAL A N 1
ATOM 2084 C CA . VAL A 1 250 ? 10.571 15.221 -17.563 1.00 49.50 250 VAL A CA 1
ATOM 2085 C C . VAL A 1 250 ? 11.682 14.152 -17.633 1.00 49.50 250 VAL A C 1
ATOM 2087 O O . VAL A 1 250 ? 12.840 14.456 -17.377 1.00 49.50 250 VAL A O 1
ATOM 2090 N N . ASN A 1 251 ? 11.375 12.897 -18.001 1.00 53.16 251 ASN A N 1
ATOM 2091 C CA . ASN A 1 251 ? 12.346 11.787 -18.117 1.00 53.16 251 ASN A CA 1
ATOM 2092 C C . ASN A 1 251 ? 13.186 11.491 -16.848 1.00 53.16 251 ASN A C 1
ATOM 2094 O O . ASN A 1 251 ? 14.227 10.834 -16.933 1.00 53.16 251 ASN A O 1
ATOM 2098 N N . TYR A 1 252 ? 12.755 11.926 -15.661 1.00 48.38 252 TYR A N 1
ATOM 2099 C CA . TYR A 1 252 ? 13.466 11.624 -14.414 1.00 48.38 252 TYR A CA 1
ATOM 2100 C C . TYR A 1 252 ? 13.074 10.242 -13.869 1.00 48.38 252 TYR A C 1
ATOM 2102 O O . TYR A 1 252 ? 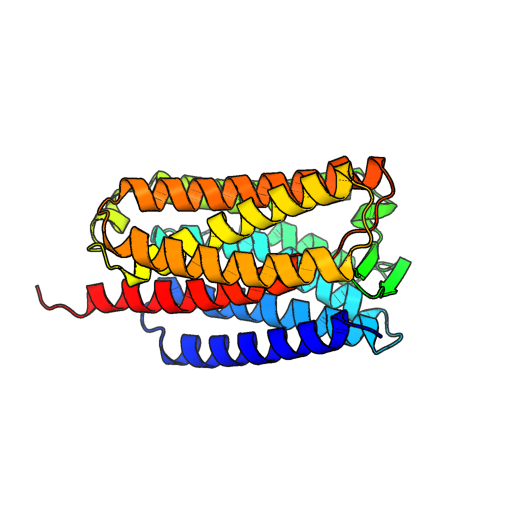11.898 9.950 -13.658 1.00 48.38 252 TYR A O 1
ATOM 2110 N N . ASN A 1 253 ? 14.071 9.394 -13.602 1.00 46.53 253 ASN A N 1
ATOM 2111 C CA . ASN A 1 253 ? 13.878 8.095 -12.954 1.00 46.53 253 ASN A CA 1
ATOM 2112 C C . ASN A 1 253 ? 13.875 8.256 -11.430 1.00 46.53 253 ASN A C 1
ATOM 2114 O O . ASN A 1 253 ? 14.759 8.906 -10.870 1.00 46.53 253 ASN A O 1
ATOM 2118 N N . PHE A 1 254 ? 12.889 7.665 -10.757 1.00 45.94 254 PHE A N 1
ATOM 2119 C CA . PHE A 1 254 ? 12.533 8.065 -9.400 1.00 45.94 254 PHE A CA 1
ATOM 2120 C C . PHE A 1 254 ? 12.804 7.012 -8.333 1.00 45.94 254 PHE A C 1
ATOM 2122 O O . PHE A 1 254 ? 12.378 5.877 -8.547 1.00 45.94 254 PHE A O 1
ATOM 2129 N N . PRO A 1 255 ? 13.428 7.352 -7.181 1.00 50.34 255 PRO A N 1
ATOM 2130 C CA . PRO A 1 255 ? 13.662 6.399 -6.099 1.00 50.34 255 PRO A CA 1
ATOM 2131 C C . PRO A 1 255 ? 12.383 5.669 -5.679 1.00 50.34 255 PRO A C 1
ATOM 2133 O O . PRO A 1 255 ? 11.307 6.263 -5.699 1.00 50.34 255 PRO A O 1
ATOM 2136 N N . SER A 1 256 ? 12.494 4.406 -5.251 1.00 53.56 256 SER A N 1
ATOM 2137 C CA . SER A 1 256 ? 11.387 3.699 -4.589 1.00 53.56 256 SER A CA 1
ATOM 2138 C C . SER A 1 256 ? 11.124 4.354 -3.226 1.00 53.56 256 SER A C 1
ATOM 2140 O O . SER A 1 256 ? 11.578 3.908 -2.175 1.00 53.56 256 SER A O 1
ATOM 2142 N N . VAL A 1 257 ? 10.427 5.494 -3.241 1.00 53.22 257 VAL A N 1
ATOM 2143 C CA . VAL A 1 257 ? 10.080 6.274 -2.042 1.00 53.22 257 VAL A CA 1
ATOM 2144 C C . VAL A 1 257 ? 9.184 5.452 -1.106 1.00 53.22 257 VAL A C 1
ATOM 2146 O O . VAL A 1 257 ? 9.131 5.676 0.102 1.00 53.22 257 VAL A O 1
ATOM 2149 N N . TYR A 1 258 ? 8.511 4.439 -1.654 1.00 59.66 258 TYR A N 1
ATOM 2150 C CA . TYR A 1 258 ? 7.541 3.620 -0.948 1.00 59.66 258 TYR A CA 1
ATOM 2151 C C . TYR A 1 258 ? 8.151 2.689 0.112 1.00 59.66 258 TYR A C 1
ATOM 2153 O O . TYR A 1 258 ? 7.454 2.415 1.087 1.00 59.66 258 TYR A O 1
ATOM 2161 N N . CYS A 1 259 ? 9.424 2.270 0.016 1.00 62.94 259 CYS A N 1
ATOM 2162 C CA . CYS A 1 259 ? 10.033 1.377 1.021 1.00 62.94 259 CYS A CA 1
ATOM 2163 C C . CYS A 1 259 ? 10.039 1.981 2.431 1.00 62.94 259 CYS A C 1
ATOM 2165 O O . CYS A 1 259 ? 9.696 1.321 3.408 1.00 62.94 259 CYS A O 1
ATOM 2167 N N . GLN A 1 260 ? 10.397 3.260 2.550 1.00 63.12 260 GLN A N 1
ATOM 2168 C CA . GLN A 1 260 ? 10.486 3.926 3.852 1.00 63.12 260 GLN A CA 1
ATOM 2169 C C . GLN A 1 260 ? 9.104 4.218 4.428 1.00 63.12 260 GLN A C 1
ATOM 2171 O O . GLN A 1 260 ? 8.879 4.068 5.630 1.00 63.12 260 GLN A O 1
ATOM 2176 N N . PHE A 1 261 ? 8.151 4.573 3.566 1.00 70.19 261 PHE A N 1
ATOM 2177 C CA . PHE A 1 261 ? 6.773 4.755 3.994 1.00 70.19 261 PHE A CA 1
ATOM 2178 C C . PHE A 1 261 ? 6.146 3.455 4.480 1.00 70.19 261 PHE A C 1
ATOM 2180 O O . PHE A 1 261 ? 5.356 3.499 5.416 1.00 70.19 261 PHE A O 1
ATOM 2187 N N . ALA A 1 262 ? 6.513 2.311 3.901 1.00 75.12 262 ALA A N 1
ATOM 2188 C CA . ALA A 1 262 ? 5.992 1.005 4.286 1.00 75.12 262 ALA A CA 1
ATOM 2189 C C . ALA A 1 262 ? 6.241 0.716 5.784 1.00 75.12 262 ALA A C 1
ATOM 2191 O O . ALA A 1 262 ? 5.293 0.476 6.536 1.00 75.12 262 ALA A O 1
ATOM 2192 N N . ILE A 1 263 ? 7.473 0.931 6.273 1.00 74.62 263 ILE A N 1
ATOM 2193 C CA . ILE A 1 263 ? 7.804 0.821 7.710 1.00 74.62 263 ILE A CA 1
ATOM 2194 C C . ILE A 1 263 ? 6.953 1.774 8.552 1.00 74.62 263 ILE A C 1
ATOM 2196 O O . ILE A 1 263 ? 6.430 1.385 9.597 1.00 74.62 263 ILE A O 1
ATOM 2200 N N . LEU A 1 264 ? 6.796 3.022 8.112 1.00 71.62 264 LEU A N 1
ATOM 2201 C CA . LEU A 1 264 ? 6.028 4.025 8.849 1.00 71.62 264 LEU A CA 1
ATOM 2202 C C . LEU A 1 264 ? 4.539 3.674 8.911 1.00 71.62 264 LEU A C 1
ATOM 2204 O O . LEU A 1 264 ? 3.937 3.797 9.976 1.00 71.62 264 LEU A O 1
ATOM 2208 N N . TYR A 1 265 ? 3.959 3.174 7.818 1.00 76.06 265 TYR A N 1
ATOM 2209 C CA . TYR A 1 265 ? 2.594 2.648 7.790 1.00 76.06 265 TYR A CA 1
ATOM 2210 C C . TYR A 1 265 ? 2.443 1.439 8.713 1.00 76.06 265 TYR A C 1
ATOM 2212 O O . TYR A 1 265 ? 1.461 1.347 9.449 1.00 76.06 265 TYR A O 1
ATOM 2220 N N . SER A 1 266 ? 3.429 0.546 8.730 1.00 79.75 266 SER A N 1
ATOM 2221 C CA . SER A 1 266 ? 3.445 -0.649 9.574 1.00 79.75 266 SER A CA 1
ATOM 2222 C C . SER A 1 266 ? 3.554 -0.309 11.065 1.00 79.75 266 SER A C 1
ATOM 2224 O O . SER A 1 266 ? 2.831 -0.868 11.893 1.00 79.75 266 SER A O 1
ATOM 2226 N N . LEU A 1 267 ? 4.379 0.674 11.429 1.00 75.38 267 LEU A N 1
ATOM 2227 C CA . LEU A 1 267 ? 4.444 1.201 12.794 1.00 75.38 267 LEU A CA 1
ATOM 2228 C C . LEU A 1 267 ? 3.155 1.937 13.173 1.00 75.38 267 LEU A C 1
ATOM 2230 O O . LEU A 1 267 ? 2.595 1.689 14.243 1.00 75.38 267 LEU A O 1
ATOM 2234 N N . ALA A 1 268 ? 2.633 2.795 12.294 1.00 77.06 268 ALA A N 1
ATOM 2235 C CA . ALA A 1 268 ? 1.358 3.471 12.508 1.00 77.06 268 ALA A CA 1
ATOM 2236 C C . ALA A 1 268 ? 0.219 2.462 12.723 1.00 77.06 268 ALA A C 1
ATOM 2238 O O . ALA A 1 268 ? -0.607 2.652 13.615 1.00 77.06 268 ALA A O 1
ATOM 2239 N N . ALA A 1 269 ? 0.216 1.347 11.990 1.00 78.81 269 ALA A N 1
ATOM 2240 C CA . ALA A 1 269 ? -0.729 0.252 12.169 1.00 78.81 269 ALA A CA 1
ATOM 2241 C C . ALA A 1 269 ? -0.670 -0.362 13.580 1.00 78.81 269 ALA A C 1
ATOM 2243 O O . ALA A 1 269 ? -1.723 -0.573 14.187 1.00 78.81 269 ALA A O 1
ATOM 2244 N N . ILE A 1 270 ? 0.525 -0.599 14.137 1.00 77.38 270 ILE A N 1
ATOM 2245 C CA . ILE A 1 270 ? 0.693 -1.072 15.525 1.00 77.38 270 ILE A CA 1
ATOM 2246 C C . ILE A 1 270 ? 0.045 -0.102 16.506 1.00 77.38 270 ILE A C 1
ATOM 2248 O O . ILE A 1 270 ? -0.827 -0.489 17.290 1.00 77.38 270 ILE A O 1
ATOM 2252 N N . PHE A 1 271 ? 0.447 1.165 16.445 1.00 77.25 271 PHE A N 1
ATOM 2253 C CA . PHE A 1 271 ? -0.029 2.182 17.376 1.00 77.25 271 PHE A CA 1
ATOM 2254 C C . PHE A 1 271 ? -1.539 2.398 17.265 1.00 77.25 271 PHE A C 1
ATOM 2256 O O . PHE A 1 271 ? -2.230 2.507 18.283 1.00 77.25 271 PHE A O 1
ATOM 2263 N N . PHE A 1 272 ? -2.067 2.384 16.042 1.00 78.50 272 PHE A N 1
ATOM 2264 C CA . PHE A 1 272 ? -3.494 2.481 15.775 1.00 78.50 272 PHE A CA 1
ATOM 2265 C C . PHE A 1 272 ? -4.273 1.319 16.404 1.00 78.50 272 PHE A C 1
ATOM 2267 O O . PHE A 1 272 ? -5.254 1.543 17.119 1.00 78.50 272 PHE A O 1
ATOM 2274 N N . VAL A 1 273 ? -3.817 0.078 16.204 1.00 80.69 273 VAL A N 1
ATOM 2275 C CA . VAL A 1 273 ? -4.455 -1.122 16.769 1.00 80.69 273 VAL A CA 1
ATOM 2276 C C . VAL A 1 273 ? -4.430 -1.098 18.295 1.00 80.69 273 VAL A C 1
ATOM 2278 O O . VAL A 1 273 ? -5.447 -1.387 18.933 1.00 80.69 273 VAL A O 1
ATOM 2281 N N . GLU A 1 274 ? -3.298 -0.739 18.897 1.00 80.12 274 GLU A N 1
ATOM 2282 C CA . GLU A 1 274 ? -3.181 -0.647 20.351 1.00 80.12 274 GLU A CA 1
ATOM 2283 C C . GLU A 1 274 ? -4.114 0.405 20.943 1.00 80.12 274 GLU A C 1
ATOM 2285 O O . GLU A 1 274 ? -4.807 0.134 21.931 1.00 80.12 274 GLU A O 1
ATOM 2290 N N . ALA A 1 275 ? -4.164 1.587 20.330 1.00 74.00 275 ALA A N 1
ATOM 2291 C CA . ALA A 1 275 ? -5.036 2.657 20.777 1.00 74.00 275 ALA A CA 1
ATOM 2292 C C . ALA A 1 275 ? -6.509 2.243 20.686 1.00 74.00 275 ALA A C 1
ATOM 2294 O O . ALA A 1 275 ? -7.239 2.341 21.677 1.00 74.00 275 ALA A O 1
ATOM 2295 N N . PHE A 1 276 ? -6.925 1.690 19.544 1.00 74.94 276 PHE A N 1
ATOM 2296 C CA . PHE A 1 276 ? -8.304 1.267 19.313 1.00 74.94 276 PHE A CA 1
ATOM 2297 C C . PHE A 1 276 ? -8.761 0.190 20.309 1.00 74.94 276 PHE A C 1
ATOM 2299 O O . PHE A 1 276 ? -9.873 0.244 20.837 1.00 74.94 276 PHE A O 1
ATOM 2306 N N . GLN A 1 277 ? -7.902 -0.786 20.615 1.00 77.00 277 GLN A N 1
ATOM 2307 C CA . GLN A 1 277 ? -8.242 -1.857 21.555 1.00 77.00 277 GLN A CA 1
ATOM 2308 C C . GLN A 1 277 ? -8.264 -1.410 23.014 1.00 77.00 277 GLN A C 1
ATOM 2310 O O . GLN A 1 277 ? -9.134 -1.862 23.759 1.00 77.00 277 GLN A O 1
ATOM 2315 N N . SER A 1 278 ? -7.354 -0.516 23.417 1.00 73.62 278 SER A N 1
ATOM 2316 C CA . SER A 1 278 ? -7.294 0.002 24.793 1.00 73.62 278 SER A CA 1
ATOM 2317 C C . SER A 1 278 ? -8.594 0.683 25.237 1.00 73.62 278 SER A C 1
ATOM 2319 O O . SER A 1 278 ? -8.920 0.712 26.423 1.00 73.62 278 SER A O 1
ATOM 2321 N N . HIS A 1 279 ? -9.366 1.195 24.277 1.00 67.12 279 HIS A N 1
ATOM 2322 C CA . HIS A 1 279 ? -10.653 1.819 24.532 1.00 67.12 279 HIS A CA 1
ATOM 2323 C C . HIS A 1 279 ? -11.755 0.806 24.874 1.00 67.12 279 HIS A C 1
ATOM 2325 O O . HIS A 1 279 ? -12.615 1.062 25.712 1.00 67.12 279 HIS A O 1
ATOM 2331 N N . LYS A 1 280 ? -11.752 -0.357 24.217 1.00 65.31 280 LYS A N 1
ATOM 2332 C CA . LYS A 1 280 ? -12.844 -1.336 24.311 1.00 65.31 280 LYS A CA 1
ATOM 2333 C C . LYS A 1 280 ? -12.789 -2.179 25.588 1.00 65.31 280 LYS A C 1
ATOM 2335 O O . LYS A 1 280 ? -13.794 -2.774 25.953 1.00 65.31 280 LYS A O 1
ATOM 2340 N N . SER A 1 281 ? -11.632 -2.243 26.249 1.00 59.72 281 SER A N 1
ATOM 2341 C CA . SER A 1 281 ? -11.425 -3.029 27.471 1.00 59.72 281 SER A CA 1
ATOM 2342 C C . SER A 1 281 ? -11.785 -2.300 28.766 1.00 59.72 281 SER A C 1
ATOM 2344 O O . SER A 1 281 ? -11.693 -2.913 29.825 1.00 59.72 281 SER A O 1
ATOM 2346 N N . LYS A 1 282 ? -12.161 -1.013 28.727 1.00 54.22 282 LYS A N 1
ATOM 2347 C CA . LYS A 1 282 ? -12.622 -0.316 29.935 1.00 54.22 282 LYS A CA 1
ATOM 2348 C C . LYS A 1 282 ? -14.086 -0.691 30.210 1.00 54.22 282 LYS A C 1
ATOM 2350 O O . LYS A 1 282 ? -14.914 -0.446 29.328 1.00 54.22 282 LYS A O 1
ATOM 2355 N N . PRO A 1 283 ? -14.408 -1.303 31.369 1.00 50.31 283 PRO A N 1
ATOM 2356 C CA . PRO A 1 283 ? -15.795 -1.537 31.753 1.00 50.31 283 PRO A CA 1
ATOM 2357 C C . PRO A 1 283 ? -16.522 -0.190 31.845 1.00 50.31 283 PRO A C 1
ATOM 2359 O O . PRO A 1 283 ? -15.918 0.814 32.232 1.00 50.31 283 PRO A O 1
ATOM 2362 N N . LYS A 1 284 ? -17.773 -0.176 31.379 1.00 51.31 284 LYS A N 1
ATOM 2363 C CA . LYS A 1 284 ? -18.667 0.979 31.498 1.00 51.31 284 LYS A CA 1
ATOM 2364 C C . LYS A 1 284 ? -19.069 1.197 32.945 1.00 51.31 284 LYS A C 1
ATOM 2366 O O . LYS A 1 284 ? -19.267 0.170 33.628 1.00 51.31 284 LYS A O 1
#

Secondary structure (DSSP, 8-state):
--HHHHHHHHHHHHHHHHHHHHHHH--SGGGTHHHHHHHHHHHHHHHHHHHHH---THHHHHHHHHHHHHHHHHHHHHHHHTT-PPPGGGGHHHHHHHHHHHH-TT-EEEEEE-SS-EEEEEHHHHT-HHHHHHHHHHHHHHHHHHHHHHHHTHHHHTTS---HHHHHHHHHHHHHHHHHHHHHHHHHHHT--SHHHHHHHHHHHHHHHHHHHHHHTT---HHHHHHHHHHHHHHHHHHHHIIIIIGGGGT-----THHHHHHHHHHHHHHHHHHHHHHHTS--

Sequence (284 aa):
MCFTPLISITTAIIEFGIVIYLLKRIKDKRLRIIPLFVLLLGLYQLTEFFLCTSDNYLWPRLGFIVYTLLPVLGMQLFYDLSNKKLNKIFYSIPLFYILVALLHPNFIILGTCSSFFITVRNLIFNQNKILMWIYLAHYFTYPLYGLYILIKDKKNLNKIKDNWKLRFALYLVPIAVVLTEIILIASILKNINYIWPWSIINIILIIIMLLIIFISTKYNSEKTFYNIMTLITLFMITTSMILFVIIPLVNYNFPSVYCQFAILYSLAAIFFVEAFQSHKSKPK

pLDDT: mean 75.96, std 16.1, range [25.8, 97.75]

Foldseek 3Di:
DQQQLVLLQVLLVVLVVLLVVCVVQFPDPLLNLLSVLSNLLSLLSVLRNCLAVDPDPVSVLSNLLSLLCNLQSLLSSLCSLLVHDDDCVLVVLSVVVNCCSVVPPPQWPDWDRDSFAIDTDGCQQPPDPVSVVSSLCSNQVRNVVSLVSNVVSVPRCVLQADDLLLLLLLQLQLLLLVLVVVLVVVCVVPVDDCDVSVVVSVVVSVVVSVVVSVVSRPDDDPVVNSVSSVSNSVSVSVVVCCVSPVVVVVVDGDGPSSSVSSVSSSSSSVSNSVSVVVSVPDDD